Protein AF-A0A9J6BMC8-F1 (afdb_monomer_lite)

InterPro domains:
  IPR006964 NUDE domain [PF04880] (132-234)
  IPR033494 NUDE family [PTHR10921] (2-316)

Structure (mmCIF, N/CA/C/O backbone):
data_AF-A0A9J6BMC8-F1
#
_entry.id   AF-A0A9J6BMC8-F1
#
loop_
_atom_site.group_PDB
_atom_site.id
_atom_site.type_symbol
_atom_site.label_atom_id
_atom_site.label_alt_id
_atom_site.label_comp_id
_atom_site.label_asym_id
_atom_site.label_entity_id
_atom_site.label_seq_id
_atom_site.pdbx_PDB_ins_code
_atom_site.Cartn_x
_atom_site.Cartn_y
_atom_site.Cartn_z
_atom_site.occupancy
_atom_site.B_iso_or_equiv
_atom_site.auth_seq_id
_atom_site.auth_comp_id
_atom_site.auth_asym_id
_atom_site.auth_atom_id
_atom_site.pdbx_PDB_model_num
ATOM 1 N N . MET A 1 1 ? -68.973 -19.320 83.544 1.00 43.09 1 MET A N 1
ATOM 2 C CA . MET A 1 1 ? -68.703 -18.688 84.851 1.00 43.09 1 MET A CA 1
ATOM 3 C C . MET A 1 1 ? -69.162 -19.674 85.906 1.00 43.09 1 MET A C 1
ATOM 5 O O . MET A 1 1 ? -70.317 -20.075 85.852 1.00 43.09 1 MET A O 1
ATOM 9 N N . GLU A 1 2 ? -68.271 -20.143 86.774 1.00 48.59 2 GLU A N 1
ATOM 10 C CA . GLU A 1 2 ? -68.675 -20.969 87.918 1.00 48.59 2 GLU A CA 1
ATOM 11 C C . GLU A 1 2 ? -69.331 -20.076 88.973 1.00 48.59 2 GLU A C 1
ATOM 13 O O . GLU A 1 2 ? -68.804 -19.005 89.276 1.00 48.59 2 GLU A O 1
ATOM 18 N N . ASN A 1 3 ? -70.441 -20.519 89.563 1.00 57.53 3 ASN A N 1
ATOM 19 C CA . ASN A 1 3 ? -71.047 -19.825 90.697 1.00 57.53 3 ASN A CA 1
ATOM 20 C C . ASN A 1 3 ? -70.189 -20.065 91.950 1.00 57.53 3 ASN A C 1
ATOM 22 O O . ASN A 1 3 ? -70.388 -21.048 92.663 1.00 57.53 3 ASN A O 1
ATOM 26 N N . LYS A 1 4 ? -69.210 -19.185 92.196 1.00 67.38 4 LYS A N 1
ATOM 27 C CA . LYS A 1 4 ? -68.445 -19.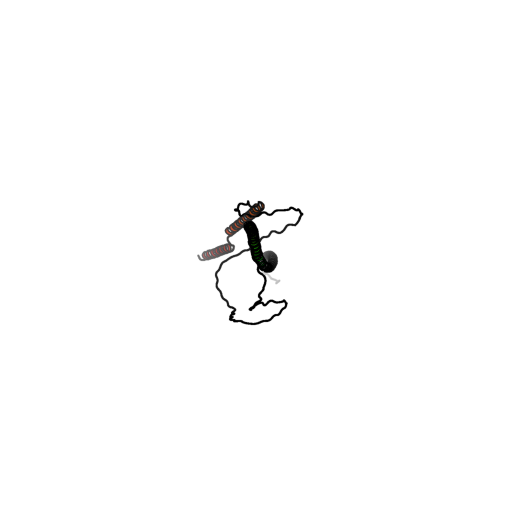156 93.452 1.00 67.38 4 LYS A CA 1
ATOM 28 C C . LYS A 1 4 ? -69.378 -18.734 94.593 1.00 67.38 4 LYS A C 1
ATOM 30 O O . LYS A 1 4 ? -70.039 -17.705 94.500 1.00 67.38 4 LYS A O 1
ATOM 35 N N . THR A 1 5 ? -69.414 -19.519 95.665 1.00 71.81 5 THR A N 1
ATOM 36 C CA . THR A 1 5 ? -70.114 -19.191 96.915 1.00 71.81 5 THR A CA 1
ATOM 37 C C . THR A 1 5 ? -69.091 -18.808 97.977 1.00 71.81 5 THR A C 1
ATOM 39 O O . THR A 1 5 ? -68.155 -19.573 98.212 1.00 71.81 5 THR A O 1
ATOM 42 N N . PHE A 1 6 ? -69.271 -17.657 98.622 1.00 79.25 6 PHE A N 1
ATOM 43 C CA . PHE A 1 6 ? -68.340 -17.114 99.616 1.00 79.25 6 PHE A CA 1
ATOM 44 C C . PHE A 1 6 ? -68.881 -17.301 101.037 1.00 79.25 6 PHE A C 1
ATOM 46 O O . PHE A 1 6 ? -70.085 -17.180 101.261 1.00 79.25 6 PHE A O 1
ATOM 53 N N . ASN A 1 7 ? -68.001 -17.568 102.004 1.00 76.00 7 ASN A N 1
ATOM 54 C CA . ASN A 1 7 ? -68.384 -17.758 103.409 1.00 76.00 7 ASN A CA 1
ATOM 55 C C . ASN A 1 7 ? -68.389 -16.438 104.201 1.00 76.00 7 ASN A C 1
ATOM 57 O O . ASN A 1 7 ? -68.865 -16.391 105.334 1.00 76.00 7 ASN A O 1
ATOM 61 N N . SER A 1 8 ? -67.856 -15.362 103.613 1.00 79.19 8 SER A N 1
ATOM 62 C CA . SER A 1 8 ? -67.875 -14.002 104.151 1.00 79.19 8 SER A CA 1
ATOM 63 C C . SER A 1 8 ? -67.806 -12.970 103.021 1.00 79.19 8 SER A C 1
ATOM 65 O O . SER A 1 8 ? -67.176 -13.205 101.991 1.00 79.19 8 SER A O 1
ATOM 67 N N . ILE A 1 9 ? -68.384 -11.790 103.249 1.00 79.75 9 ILE A N 1
ATOM 68 C CA . ILE A 1 9 ? -68.277 -10.620 102.357 1.00 79.75 9 ILE A CA 1
ATOM 69 C C . ILE A 1 9 ? -66.809 -10.185 102.182 1.00 79.75 9 ILE A C 1
ATOM 71 O O . ILE A 1 9 ? -66.418 -9.724 101.110 1.00 79.75 9 ILE A O 1
ATOM 75 N N . GLU A 1 10 ? -65.970 -10.400 103.200 1.00 82.31 10 GLU A N 1
ATOM 76 C CA . GLU A 1 10 ? -64.523 -10.157 103.139 1.00 82.31 10 GLU A CA 1
ATOM 77 C C . GLU A 1 10 ? -63.830 -11.073 102.108 1.00 82.31 10 GLU A C 1
ATOM 79 O O . GLU A 1 10 ? -62.942 -10.642 101.372 1.00 82.31 10 GLU A O 1
ATOM 84 N N . GLU A 1 11 ? -64.267 -12.336 102.029 1.00 82.62 11 GLU A N 1
ATOM 85 C CA . GLU A 1 11 ? -63.735 -13.365 101.126 1.00 82.62 11 GLU A CA 1
ATOM 86 C C . GLU A 1 11 ? -64.172 -13.103 99.675 1.00 82.62 11 GLU A C 1
ATOM 88 O O . GLU A 1 11 ? -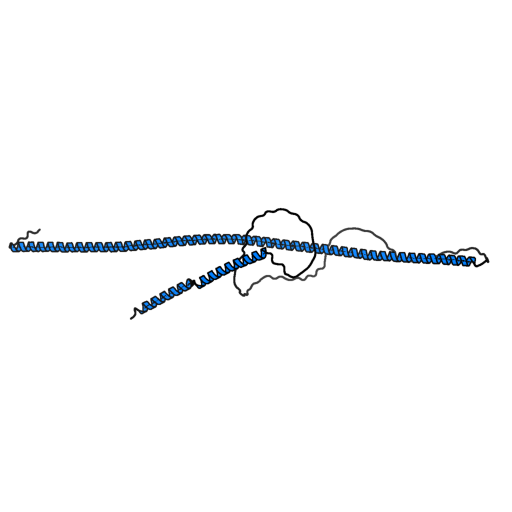63.358 -13.197 98.755 1.00 82.62 11 GLU A O 1
ATOM 93 N N . GLU A 1 12 ? -65.423 -12.672 99.479 1.00 84.19 12 GLU A N 1
ATOM 94 C CA . GLU A 1 12 ? -65.932 -12.198 98.188 1.00 84.19 12 GLU A CA 1
ATOM 95 C C . GLU A 1 12 ? -65.160 -10.967 97.687 1.00 84.19 12 GLU A C 1
ATOM 97 O O . GLU A 1 12 ? -64.670 -10.943 96.555 1.00 84.19 12 GLU A O 1
ATOM 102 N N . CYS A 1 13 ? -64.989 -9.958 98.547 1.00 85.38 13 CYS A N 1
ATOM 103 C CA . CYS A 1 13 ? -64.242 -8.742 98.228 1.00 85.38 13 CYS A CA 1
ATOM 104 C C . CYS A 1 13 ? -62.782 -9.057 97.858 1.00 85.38 13 CYS A C 1
ATOM 106 O O . CYS A 1 13 ? -62.267 -8.550 96.857 1.00 85.38 13 CYS A O 1
ATOM 108 N N . HIS A 1 14 ? -62.124 -9.941 98.616 1.00 87.38 14 HIS A N 1
ATOM 109 C CA . HIS A 1 14 ? -60.764 -10.387 98.322 1.00 87.38 14 HIS A CA 1
ATOM 110 C C . HIS A 1 14 ? -60.678 -11.145 96.987 1.00 87.38 14 HIS A C 1
ATOM 112 O O . HIS A 1 14 ? -59.785 -10.866 96.185 1.00 87.38 14 HIS A O 1
ATOM 118 N N . TYR A 1 15 ? -61.614 -12.060 96.711 1.00 88.12 15 TYR A N 1
ATOM 119 C CA . TYR A 1 15 ? -61.654 -12.815 95.456 1.00 88.12 15 TYR A CA 1
ATOM 120 C C . TYR A 1 15 ? -61.801 -11.904 94.233 1.00 88.12 15 TYR A C 1
ATOM 122 O O . TYR A 1 15 ? -60.989 -11.987 93.310 1.00 88.12 15 TYR A O 1
ATOM 130 N N . TRP A 1 16 ? -62.781 -10.994 94.230 1.00 90.94 16 TRP A N 1
ATOM 131 C CA . TRP A 1 16 ? -62.982 -10.074 93.105 1.00 90.94 16 TRP A CA 1
ATOM 132 C C . TRP A 1 16 ? -61.809 -9.104 92.928 1.00 90.94 16 TRP A C 1
ATOM 134 O O . TRP A 1 16 ? -61.448 -8.778 91.796 1.00 90.94 16 TRP A O 1
ATOM 144 N N . LYS A 1 17 ? -61.166 -8.681 94.024 1.00 92.00 17 LYS A N 1
ATOM 145 C CA . LYS A 1 17 ? -59.973 -7.824 93.989 1.00 92.00 17 LYS A CA 1
ATOM 146 C C . LYS A 1 17 ? -58.763 -8.539 93.384 1.00 92.00 17 LYS A C 1
ATOM 148 O O . LYS A 1 17 ? -58.087 -7.953 92.540 1.00 92.00 17 LYS A O 1
ATOM 153 N N . GLU A 1 18 ? -58.516 -9.795 93.753 1.00 92.38 18 GLU A N 1
ATOM 154 C CA . GLU A 1 18 ? -57.447 -10.598 93.151 1.00 92.38 18 GLU A CA 1
ATOM 155 C C . GLU A 1 18 ? -57.752 -10.978 91.699 1.00 92.38 18 GLU A C 1
ATOM 157 O O . GLU A 1 18 ? -56.865 -10.878 90.856 1.00 92.38 18 GLU A O 1
ATOM 162 N N . LEU A 1 19 ? -59.001 -11.303 91.355 1.00 92.56 19 LEU A N 1
ATOM 163 C CA . LEU A 1 19 ? -59.395 -11.564 89.967 1.00 92.56 19 LEU A CA 1
ATOM 164 C C . LEU A 1 19 ? -59.216 -10.317 89.081 1.00 92.56 19 LEU A C 1
ATOM 166 O O . LEU A 1 19 ? -58.668 -10.405 87.984 1.00 92.56 19 LEU A O 1
ATOM 170 N N . ALA A 1 20 ? -59.591 -9.134 89.578 1.00 94.12 20 ALA A N 1
ATOM 171 C CA . ALA A 1 20 ? -59.327 -7.868 88.896 1.00 94.12 20 ALA A CA 1
ATOM 172 C C . ALA A 1 20 ? -57.820 -7.563 88.786 1.00 94.12 20 ALA A C 1
ATOM 174 O O . ALA A 1 20 ? -57.382 -6.984 87.790 1.00 94.12 20 ALA A O 1
ATOM 175 N N . ARG A 1 21 ? -57.008 -7.964 89.777 1.00 95.06 21 ARG A N 1
ATOM 176 C CA . ARG A 1 21 ? -55.541 -7.850 89.726 1.00 95.06 21 ARG A CA 1
ATOM 177 C C . ARG A 1 21 ? -54.935 -8.793 88.682 1.00 95.06 21 ARG A C 1
ATOM 179 O O . ARG A 1 21 ? -54.031 -8.367 87.967 1.00 95.06 21 ARG A O 1
ATOM 186 N N . LEU A 1 22 ? -55.446 -10.020 88.562 1.00 96.12 22 LEU A N 1
ATOM 187 C CA . LEU A 1 22 ? -55.034 -10.995 87.548 1.00 96.12 22 LEU A CA 1
ATOM 188 C C . LEU A 1 22 ? -55.368 -10.506 86.137 1.00 96.12 22 LEU A C 1
ATOM 190 O O . LEU A 1 22 ? -54.444 -10.341 85.350 1.00 96.12 22 LEU A O 1
ATOM 194 N N . PHE A 1 23 ? -56.619 -10.131 85.847 1.00 95.56 23 PHE A N 1
ATOM 195 C CA . PHE A 1 23 ? -56.975 -9.587 84.527 1.00 95.56 23 PHE A CA 1
ATOM 196 C C . PHE A 1 23 ? -56.213 -8.299 84.182 1.00 95.56 23 PHE A C 1
ATOM 198 O O . PHE A 1 23 ? -55.891 -8.058 83.020 1.00 95.56 23 PHE A O 1
ATOM 205 N N . ARG A 1 24 ? -55.885 -7.460 85.177 1.00 96.12 24 ARG A N 1
ATOM 206 C CA . ARG A 1 24 ? -55.023 -6.288 84.961 1.00 96.12 24 ARG A CA 1
ATOM 207 C C . ARG A 1 24 ? -53.600 -6.694 84.579 1.00 96.12 24 ARG A C 1
ATOM 209 O O . ARG A 1 24 ? -53.019 -6.037 83.721 1.00 96.12 24 ARG A O 1
ATOM 216 N N . LYS A 1 25 ? -53.051 -7.730 85.223 1.00 96.69 25 LYS A N 1
ATOM 217 C CA . LYS A 1 25 ? -51.728 -8.279 84.909 1.00 96.69 25 LYS A CA 1
ATOM 218 C C . LYS A 1 25 ? -51.727 -8.895 83.511 1.00 96.69 25 LYS A C 1
ATOM 220 O O . LYS A 1 25 ? -50.940 -8.453 82.693 1.00 96.69 25 LYS A O 1
ATOM 225 N N . GLU A 1 26 ? -52.653 -9.806 83.213 1.00 96.88 26 GLU A N 1
ATOM 226 C CA . GLU A 1 26 ? -52.786 -10.443 81.893 1.00 96.88 26 GLU A CA 1
ATOM 227 C C . GLU A 1 26 ? -52.950 -9.409 80.775 1.00 96.88 26 GLU A C 1
ATOM 229 O O . GLU A 1 26 ? -52.242 -9.475 79.779 1.00 96.88 26 GLU A O 1
ATOM 234 N N . LYS A 1 27 ? -53.797 -8.384 80.961 1.00 96.50 27 LYS A N 1
ATOM 235 C CA . LYS A 1 27 ? -53.904 -7.276 79.999 1.00 96.50 27 LYS A CA 1
ATOM 236 C C . LYS A 1 27 ? -52.554 -6.589 79.759 1.00 96.50 27 LYS A C 1
ATOM 238 O O . LYS A 1 27 ? -52.262 -6.224 78.626 1.00 96.50 27 LYS A O 1
ATOM 243 N N . LEU A 1 28 ? -51.790 -6.332 80.819 1.00 97.12 28 LEU A N 1
ATOM 244 C CA . LEU A 1 28 ? -50.537 -5.580 80.747 1.00 97.12 28 LEU A CA 1
ATOM 245 C C . LEU A 1 28 ? -49.401 -6.428 80.155 1.00 97.12 28 LEU A C 1
ATOM 247 O O . LEU A 1 28 ? -48.622 -5.911 79.361 1.00 97.12 28 LEU A O 1
ATOM 251 N N . ASP A 1 29 ? -49.371 -7.724 80.469 1.00 96.81 29 ASP A N 1
ATOM 252 C CA . ASP A 1 29 ? -48.473 -8.705 79.860 1.00 96.81 29 ASP A CA 1
ATOM 253 C C . ASP A 1 29 ? -48.781 -8.841 78.352 1.00 96.81 29 ASP A C 1
ATOM 255 O O . ASP A 1 29 ? -47.894 -8.614 77.534 1.00 96.81 29 ASP A O 1
ATOM 259 N N . CYS A 1 30 ? -50.047 -9.059 77.959 1.00 97.12 30 CYS A N 1
ATOM 260 C CA . CYS A 1 30 ? -50.456 -9.108 76.546 1.00 97.12 30 CYS A CA 1
ATOM 261 C C . CYS A 1 30 ? -50.211 -7.788 75.796 1.00 97.12 30 CYS A C 1
ATOM 263 O O . CYS A 1 30 ? -49.888 -7.801 74.610 1.00 97.12 30 CYS A O 1
ATOM 265 N N . GLN A 1 31 ? -50.377 -6.636 76.459 1.00 97.56 31 GLN A N 1
ATOM 266 C CA . GLN A 1 31 ? -50.048 -5.341 75.861 1.00 97.56 31 GLN A CA 1
ATOM 267 C C . GLN A 1 31 ? -48.543 -5.243 75.583 1.00 97.56 31 GLN A C 1
ATOM 269 O O . GLN A 1 31 ? -48.164 -4.817 74.495 1.00 97.56 31 GLN A O 1
ATOM 274 N N . LYS A 1 32 ? -47.696 -5.676 76.526 1.00 97.75 32 LYS A N 1
ATOM 275 C CA . LYS A 1 32 ? -46.243 -5.691 76.338 1.00 97.75 32 LYS A CA 1
ATOM 276 C C . LYS A 1 32 ? -45.830 -6.636 75.205 1.00 97.75 32 LYS A C 1
ATOM 278 O O . LYS A 1 32 ? -45.043 -6.240 74.360 1.00 97.75 32 LYS A O 1
ATOM 283 N N . GLU A 1 33 ? -46.392 -7.844 75.152 1.00 97.62 33 GLU A N 1
ATOM 284 C CA . GLU A 1 33 ? -46.135 -8.808 74.068 1.00 97.62 33 GLU A CA 1
ATOM 285 C C . GLU A 1 33 ? -46.516 -8.240 72.689 1.00 97.62 33 GLU A C 1
ATOM 287 O O . GLU A 1 33 ? -45.794 -8.437 71.715 1.00 97.62 33 GLU A O 1
ATOM 292 N N . PHE A 1 34 ? -47.618 -7.486 72.602 1.00 97.94 34 PHE A N 1
ATOM 293 C CA . PHE A 1 34 ? -48.017 -6.804 71.370 1.00 97.94 34 PHE A CA 1
ATOM 294 C C . PHE A 1 34 ? -47.083 -5.639 70.998 1.00 97.94 34 PHE A C 1
ATOM 296 O O . PHE A 1 34 ? -46.776 -5.455 69.818 1.00 97.94 34 PHE A O 1
ATOM 303 N N . GLU A 1 35 ? -46.624 -4.855 71.977 1.00 97.88 35 GLU A N 1
ATOM 304 C CA . GLU A 1 35 ? -45.637 -3.786 71.771 1.00 97.88 35 GLU A CA 1
ATOM 305 C C . GLU A 1 35 ? -44.294 -4.363 71.285 1.00 97.88 35 GLU A C 1
ATOM 307 O O . GLU A 1 35 ? -43.768 -3.892 70.276 1.00 97.88 35 GLU A O 1
ATOM 312 N N . ASP A 1 36 ? -43.807 -5.438 71.918 1.00 97.94 36 ASP A N 1
ATOM 313 C CA . ASP A 1 36 ? -42.592 -6.169 71.531 1.00 97.94 36 ASP A CA 1
ATOM 314 C C . ASP A 1 36 ? -42.712 -6.734 70.094 1.00 97.94 36 ASP A C 1
ATOM 316 O O . ASP A 1 36 ? -41.826 -6.511 69.270 1.00 97.94 36 ASP A O 1
ATOM 320 N N . PHE A 1 37 ? -43.831 -7.386 69.746 1.00 98.19 37 PHE A N 1
ATOM 321 C CA . PHE A 1 37 ? -44.078 -7.916 68.392 1.00 98.19 37 PHE A CA 1
ATOM 322 C C . PHE A 1 37 ? -44.173 -6.814 67.322 1.00 98.19 37 PHE A C 1
ATOM 324 O O . PHE A 1 37 ? -43.717 -6.988 66.188 1.00 98.19 37 PHE A O 1
ATOM 331 N N . THR A 1 38 ? -44.769 -5.669 67.666 1.00 98.38 38 THR A N 1
ATOM 332 C CA . THR A 1 38 ? -44.869 -4.515 66.756 1.00 98.38 38 THR A CA 1
ATOM 333 C C . THR A 1 38 ? -43.489 -3.911 66.489 1.00 98.38 38 THR A C 1
ATOM 335 O O . THR A 1 38 ? -43.181 -3.535 65.358 1.00 98.38 38 THR A O 1
ATOM 338 N N . GLU A 1 39 ? -42.643 -3.843 67.518 1.00 98.06 39 GLU A N 1
ATOM 339 C CA . GLU A 1 39 ? -41.261 -3.380 67.412 1.00 98.06 39 GLU A CA 1
ATOM 340 C C . GLU A 1 39 ? -40.393 -4.356 66.594 1.00 98.06 39 GLU A C 1
ATOM 342 O O . GLU A 1 39 ? -39.703 -3.914 65.678 1.00 98.06 39 GLU A O 1
ATOM 347 N N . GLU A 1 40 ? -40.489 -5.668 66.841 1.00 98.19 40 GLU A N 1
ATOM 348 C CA . GLU A 1 40 ? -39.800 -6.711 66.059 1.00 98.19 40 GLU A CA 1
ATOM 349 C C . GLU A 1 40 ? -40.207 -6.671 64.576 1.00 98.19 40 GLU A C 1
ATOM 351 O O . GLU A 1 40 ? -39.349 -6.666 63.691 1.00 98.19 40 GLU A O 1
ATOM 356 N N . SER A 1 41 ? -41.509 -6.541 64.292 1.00 98.25 41 SER A N 1
ATOM 357 C CA . SER A 1 41 ? -42.024 -6.405 62.922 1.00 98.25 41 SER A CA 1
ATOM 358 C C . SER A 1 41 ? -41.437 -5.179 62.213 1.00 98.25 41 SER A C 1
ATOM 360 O O . SER A 1 41 ? -41.003 -5.275 61.066 1.00 98.25 41 SER A O 1
ATOM 362 N N . ARG A 1 42 ? -41.351 -4.035 62.909 1.00 98.25 42 ARG A N 1
ATOM 363 C CA . ARG A 1 42 ? -40.755 -2.804 62.368 1.00 98.25 42 ARG A CA 1
ATOM 364 C C . ARG A 1 42 ? -39.251 -2.946 62.118 1.00 98.25 42 ARG A C 1
ATOM 366 O O . ARG A 1 42 ? -38.747 -2.398 61.141 1.00 98.25 42 ARG A O 1
ATOM 373 N N . GLN A 1 43 ? -38.526 -3.641 62.993 1.00 98.19 43 GLN A N 1
ATOM 374 C CA . GLN A 1 43 ? -37.094 -3.902 62.807 1.00 98.19 43 GLN A CA 1
ATOM 375 C C . GLN A 1 43 ? -36.859 -4.793 61.582 1.00 98.19 43 GLN A C 1
ATOM 377 O O . GLN A 1 43 ? -36.033 -4.454 60.737 1.00 98.19 43 GLN A O 1
ATOM 382 N N . LEU A 1 44 ? -37.661 -5.848 61.412 1.00 97.94 44 LEU A N 1
ATOM 383 C CA . LEU A 1 44 ? -37.613 -6.711 60.231 1.00 97.94 44 LEU A CA 1
ATOM 384 C C . LEU A 1 44 ? -37.933 -5.945 58.933 1.00 97.94 44 LEU A C 1
ATOM 386 O O . LEU A 1 44 ? -37.249 -6.128 57.928 1.00 97.94 44 LEU A O 1
ATOM 390 N N . GLU A 1 45 ? -38.931 -5.054 58.944 1.00 98.00 45 GLU A N 1
ATOM 391 C CA . GLU A 1 45 ? -39.227 -4.171 57.805 1.00 98.00 45 GLU A CA 1
ATOM 392 C C . GLU A 1 45 ? -38.036 -3.264 57.449 1.00 98.00 45 GLU A C 1
ATOM 394 O O . GLU A 1 45 ? -37.699 -3.140 56.272 1.00 98.00 45 GLU A O 1
ATOM 399 N N . GLN A 1 46 ? -37.349 -2.690 58.445 1.00 98.50 46 GLN A N 1
ATOM 400 C CA . GLN A 1 46 ? -36.154 -1.861 58.229 1.00 98.50 46 GLN A CA 1
ATOM 401 C C . GLN A 1 46 ? -34.970 -2.662 57.669 1.00 98.50 46 GLN A C 1
ATOM 403 O O . GLN A 1 46 ? -34.258 -2.167 56.794 1.00 98.50 46 GLN A O 1
ATOM 408 N N . GLU A 1 47 ? -34.758 -3.900 58.124 1.00 98.06 47 GLU A N 1
ATOM 409 C CA . GLU A 1 47 ? -33.734 -4.792 57.565 1.00 98.06 47 GLU A CA 1
ATOM 410 C C . GLU A 1 47 ? -34.043 -5.159 56.105 1.00 98.06 47 GLU A C 1
ATOM 412 O O . GLU A 1 47 ? -33.167 -5.087 55.235 1.00 98.06 47 GLU A O 1
ATOM 417 N N . LEU A 1 48 ? -35.303 -5.485 55.801 1.00 98.31 48 LEU A N 1
ATOM 418 C CA . LEU A 1 48 ? -35.752 -5.763 54.436 1.00 98.31 48 LEU A CA 1
ATOM 419 C C . LEU A 1 48 ? -35.593 -4.535 53.528 1.00 98.31 48 LEU A C 1
ATOM 421 O O . LEU A 1 48 ? -35.039 -4.663 52.436 1.00 98.31 48 LEU A O 1
ATOM 425 N N . GLU A 1 49 ? -35.991 -3.343 53.978 1.00 98.25 49 GLU A N 1
ATOM 426 C CA . GLU A 1 49 ? -35.814 -2.098 53.223 1.00 98.25 49 GLU A CA 1
ATOM 427 C C . GLU A 1 49 ? -34.325 -1.777 52.997 1.00 98.25 49 GLU A C 1
ATOM 429 O O . GLU A 1 49 ? -33.928 -1.444 51.878 1.00 98.25 49 GLU A O 1
ATOM 434 N N . ALA A 1 50 ? -33.463 -1.977 54.000 1.00 98.25 50 ALA A N 1
ATOM 435 C CA . ALA A 1 50 ? -32.018 -1.797 53.858 1.00 98.25 50 ALA A CA 1
ATOM 436 C C . ALA A 1 50 ? -31.405 -2.748 52.812 1.00 98.25 50 ALA A C 1
ATOM 438 O O . ALA A 1 50 ? -30.618 -2.308 51.964 1.00 98.25 50 ALA A O 1
ATOM 439 N N . THR A 1 51 ? -31.784 -4.033 52.815 1.00 98.31 51 THR A N 1
ATOM 440 C CA . THR A 1 51 ? -31.312 -4.989 51.792 1.00 98.31 51 THR A CA 1
ATOM 441 C C . THR A 1 51 ? -31.856 -4.666 50.399 1.00 98.31 51 THR A C 1
ATOM 443 O O . THR A 1 51 ? -31.120 -4.779 49.416 1.00 98.31 51 THR A O 1
ATOM 446 N N . LEU A 1 52 ? -33.103 -4.197 50.292 1.00 98.50 52 LEU A N 1
ATOM 447 C CA . LEU A 1 52 ? -33.703 -3.758 49.033 1.00 98.50 52 LEU A CA 1
ATOM 448 C C . LEU A 1 52 ? -32.955 -2.547 48.460 1.00 98.50 52 LEU A C 1
ATOM 450 O O . LEU A 1 52 ? -32.506 -2.605 47.316 1.00 98.50 52 LEU A O 1
ATOM 454 N N . ILE A 1 53 ? -32.705 -1.510 49.266 1.00 98.56 53 ILE A N 1
ATOM 455 C CA . ILE A 1 53 ? -31.927 -0.322 48.871 1.00 98.56 53 ILE A CA 1
ATOM 456 C C . ILE A 1 53 ? -30.500 -0.707 48.446 1.00 98.56 53 ILE A C 1
ATOM 458 O O . ILE A 1 53 ? -29.975 -0.170 47.462 1.00 98.56 53 ILE A O 1
ATOM 462 N N . GLN A 1 54 ? -29.861 -1.648 49.150 1.00 98.44 54 GLN A N 1
ATOM 463 C CA . GLN A 1 54 ? -28.542 -2.161 48.774 1.00 98.44 54 GLN A CA 1
ATOM 464 C C . GLN A 1 54 ? -28.575 -2.859 47.405 1.00 98.44 54 GLN A C 1
ATOM 466 O O . GLN A 1 54 ? -27.719 -2.579 46.562 1.00 98.44 54 GLN A O 1
ATOM 471 N N . ASN A 1 55 ? -29.564 -3.719 47.158 1.00 98.00 55 ASN A N 1
ATOM 472 C CA . ASN A 1 55 ? -29.730 -4.414 45.881 1.00 98.00 55 ASN A CA 1
ATOM 473 C C . ASN A 1 55 ? -30.045 -3.432 44.738 1.00 98.00 55 ASN A C 1
ATOM 475 O O . ASN A 1 55 ? -29.424 -3.498 43.679 1.00 98.00 55 ASN A O 1
ATOM 479 N N . GLU A 1 56 ? -30.926 -2.452 44.952 1.00 98.44 56 GLU A N 1
ATOM 480 C CA . GLU A 1 56 ? -31.211 -1.385 43.982 1.00 98.44 56 GLU A CA 1
ATOM 481 C C . GLU A 1 56 ? -29.987 -0.513 43.677 1.00 98.44 56 GLU A C 1
ATOM 483 O O . GLU A 1 56 ? -29.811 -0.038 42.551 1.00 98.44 56 GLU A O 1
ATOM 488 N N . LYS A 1 57 ? -29.120 -0.276 44.668 1.00 98.44 57 LYS A N 1
ATOM 489 C CA . LYS A 1 57 ? -27.833 0.385 44.444 1.00 98.44 57 LYS A CA 1
ATOM 490 C C . LYS A 1 57 ? -26.919 -0.486 43.578 1.00 98.44 57 LYS A C 1
ATOM 492 O O . LYS A 1 57 ? -26.427 0.006 42.569 1.00 98.44 57 LYS A O 1
ATOM 497 N N . GLN A 1 58 ? -26.751 -1.768 43.907 1.00 98.50 58 GLN A N 1
ATOM 498 C CA . GLN A 1 58 ? -25.937 -2.693 43.109 1.00 98.50 58 GLN A CA 1
ATOM 499 C C . GLN A 1 58 ? -26.433 -2.796 41.658 1.00 98.50 58 GLN A C 1
ATOM 501 O O . GLN A 1 58 ? -25.625 -2.747 40.733 1.00 98.50 58 GLN A O 1
ATOM 506 N N . ILE A 1 59 ? -27.751 -2.855 41.438 1.00 98.31 59 ILE A N 1
ATOM 507 C CA . ILE A 1 59 ? -28.357 -2.851 40.097 1.00 98.31 59 ILE A CA 1
ATOM 508 C C . ILE A 1 59 ? -28.016 -1.558 39.340 1.00 98.31 59 ILE A C 1
ATOM 510 O O . ILE A 1 59 ? -27.642 -1.618 38.169 1.00 98.31 59 ILE A O 1
ATOM 514 N N . ARG A 1 60 ? -28.104 -0.387 39.987 1.00 98.50 60 ARG A N 1
ATOM 515 C CA . ARG A 1 60 ? -27.719 0.899 39.373 1.00 98.50 60 ARG A CA 1
ATOM 516 C C . ARG A 1 60 ? -26.230 0.960 39.033 1.00 98.50 60 ARG A C 1
ATOM 518 O O . ARG A 1 60 ? -25.892 1.356 37.919 1.00 98.50 60 ARG A O 1
ATOM 525 N N . ASP A 1 61 ? -25.366 0.535 39.950 1.00 98.44 61 ASP A N 1
ATOM 526 C CA . ASP A 1 61 ? -23.912 0.546 39.769 1.00 98.44 61 ASP A CA 1
ATOM 527 C C . ASP A 1 61 ? -23.493 -0.400 38.620 1.00 98.44 61 ASP A C 1
ATOM 529 O O . ASP A 1 61 ? -22.722 -0.010 37.740 1.00 98.44 61 ASP A O 1
ATOM 533 N N . VAL A 1 62 ? -24.075 -1.606 38.549 1.00 98.31 62 VAL A N 1
ATOM 534 C CA . VAL A 1 62 ? -23.855 -2.562 37.446 1.00 98.31 62 VAL A CA 1
ATOM 535 C C . VAL A 1 62 ? -24.389 -2.024 36.117 1.00 98.31 62 VAL A C 1
ATOM 537 O O . VAL A 1 62 ? -23.685 -2.106 35.113 1.00 98.31 62 VAL A O 1
ATOM 540 N N . ASN A 1 63 ? -25.589 -1.436 36.084 1.00 98.50 63 ASN A N 1
ATOM 541 C CA . ASN A 1 63 ? -26.144 -0.853 34.857 1.00 98.50 63 ASN A CA 1
ATOM 542 C C . ASN A 1 63 ? -25.287 0.311 34.330 1.00 98.50 63 ASN A C 1
ATOM 544 O O . ASN A 1 63 ? -25.058 0.399 33.126 1.00 98.50 63 ASN A O 1
ATOM 548 N N . SER A 1 64 ? -24.762 1.156 35.223 1.00 98.44 64 SER A N 1
ATOM 549 C CA . SER A 1 64 ? -23.819 2.230 34.879 1.00 98.44 64 SER A CA 1
ATOM 550 C C . SER A 1 64 ? -22.527 1.676 34.258 1.00 98.44 64 SER A C 1
ATOM 552 O O . SER A 1 64 ? -22.091 2.130 33.199 1.00 98.44 64 SER A O 1
ATOM 554 N N . MET A 1 65 ? -21.955 0.625 34.859 1.00 98.44 65 MET A N 1
ATOM 555 C CA . MET A 1 65 ? -20.768 -0.048 34.320 1.00 98.44 65 MET A CA 1
ATOM 556 C C . MET A 1 65 ? -21.036 -0.700 32.955 1.00 98.44 65 MET A C 1
ATOM 558 O O . MET A 1 65 ? -20.207 -0.606 32.051 1.00 98.44 65 MET A O 1
ATOM 562 N N . VAL A 1 66 ? -22.198 -1.339 32.782 1.00 98.44 66 VAL A N 1
ATOM 563 C CA . VAL A 1 66 ? -22.613 -1.946 31.509 1.00 98.44 66 VAL A CA 1
ATOM 564 C C . VAL A 1 66 ? -22.741 -0.895 30.406 1.00 98.44 66 VAL A C 1
ATOM 566 O O . VAL A 1 66 ? -22.308 -1.159 29.286 1.00 98.44 66 VAL A O 1
ATOM 569 N N . GLU A 1 67 ? -23.288 0.287 30.698 1.00 98.50 67 GLU A N 1
ATOM 570 C CA . GLU A 1 67 ? -23.416 1.347 29.694 1.00 98.50 67 GLU A CA 1
ATOM 571 C C . GLU A 1 67 ? -22.054 1.940 29.310 1.00 98.50 67 GLU A C 1
ATOM 573 O O . GLU A 1 67 ? -21.740 2.022 28.125 1.00 98.50 67 GLU A O 1
ATOM 578 N N . SER A 1 68 ? -21.179 2.200 30.286 1.00 98.56 68 SER A N 1
ATOM 579 C CA . SER A 1 68 ? -19.792 2.628 30.032 1.00 98.56 68 SER A CA 1
ATOM 580 C C . SER A 1 68 ? -19.020 1.629 29.148 1.00 98.56 68 SER A C 1
ATOM 582 O O . SER A 1 68 ? -18.383 2.007 28.163 1.00 98.56 68 SER A O 1
ATOM 584 N N . LEU A 1 69 ? -19.150 0.322 29.417 1.00 98.25 69 LEU A N 1
ATOM 585 C CA . LEU A 1 69 ? -18.537 -0.730 28.595 1.00 98.25 69 LEU A CA 1
ATOM 586 C C . LEU A 1 69 ? -19.149 -0.831 27.185 1.00 98.25 69 LEU A C 1
ATOM 588 O O . LEU A 1 69 ? -18.450 -1.206 26.238 1.00 98.25 69 LEU A O 1
ATOM 592 N N . ARG A 1 70 ? -20.438 -0.504 27.012 1.00 98.50 70 ARG A N 1
ATOM 593 C CA . ARG A 1 70 ? -21.082 -0.417 25.687 1.00 98.50 70 ARG A CA 1
ATOM 594 C C . ARG A 1 70 ? -20.542 0.763 24.888 1.00 98.50 70 ARG A C 1
ATOM 596 O O . ARG A 1 70 ? -20.223 0.574 23.713 1.00 98.50 70 ARG A O 1
ATOM 603 N N . GLU A 1 71 ? -20.396 1.932 25.510 1.00 98.44 71 GLU A N 1
ATOM 604 C CA . GLU A 1 71 ? -19.789 3.114 24.890 1.00 98.44 71 GLU A CA 1
ATOM 605 C C . GLU A 1 71 ? -18.341 2.834 24.460 1.00 98.44 71 GLU A C 1
ATOM 607 O O . GLU A 1 71 ? -17.998 3.038 23.293 1.00 98.44 71 GLU A O 1
ATOM 612 N N . GLU A 1 72 ? -17.510 2.270 25.345 1.00 98.44 72 GLU A N 1
ATOM 613 C CA . GLU A 1 72 ? -16.136 1.870 25.008 1.00 98.44 72 GLU A CA 1
ATOM 614 C C . GLU A 1 72 ? -16.114 0.865 23.845 1.00 98.44 72 GLU A C 1
ATOM 616 O O . GLU A 1 72 ? -15.374 1.040 22.873 1.00 98.44 72 GLU A O 1
ATOM 621 N N . THR A 1 73 ? -16.982 -0.150 23.880 1.00 98.25 73 THR A N 1
ATOM 622 C CA . THR A 1 73 ? -17.108 -1.138 22.798 1.00 98.25 73 THR A CA 1
ATOM 623 C C . THR A 1 73 ? -17.504 -0.488 21.468 1.00 98.25 73 THR A C 1
ATOM 625 O O . THR A 1 73 ? -16.976 -0.867 20.418 1.00 98.25 73 THR A O 1
ATOM 628 N N . ALA A 1 74 ? -18.413 0.491 21.478 1.00 98.44 74 ALA A N 1
ATOM 629 C CA . ALA A 1 74 ? -18.825 1.221 20.281 1.00 98.44 74 ALA A CA 1
ATOM 630 C C . ALA A 1 74 ? -17.674 2.068 19.709 1.00 98.44 74 ALA A C 1
ATOM 632 O O . ALA A 1 74 ? -17.404 2.003 18.506 1.00 98.44 74 ALA A O 1
ATOM 633 N N . LEU A 1 75 ? -16.939 2.783 20.568 1.00 98.44 75 LEU A N 1
ATOM 634 C CA . LEU A 1 75 ? -15.770 3.583 20.189 1.00 98.44 75 LEU A CA 1
ATOM 635 C C . LEU A 1 75 ? -14.639 2.716 19.613 1.00 98.44 75 LEU A C 1
ATOM 637 O O . LEU A 1 75 ? -14.061 3.057 18.578 1.00 98.44 75 LEU A O 1
ATOM 641 N N . LEU A 1 76 ? -14.348 1.567 20.231 1.00 98.25 76 LEU A N 1
ATOM 642 C CA . LEU A 1 76 ? -13.350 0.618 19.731 1.00 98.25 76 LEU A CA 1
ATOM 643 C C . LEU A 1 76 ? -13.747 0.048 18.361 1.00 98.25 76 LEU A C 1
ATOM 645 O O . LEU A 1 76 ? -12.913 0.005 17.457 1.00 98.25 76 LEU A O 1
ATOM 649 N N . ARG A 1 77 ? -15.021 -0.316 18.162 1.00 98.44 77 ARG A N 1
ATOM 650 C CA . ARG A 1 77 ? -15.538 -0.774 16.857 1.00 98.44 77 ARG A CA 1
ATOM 651 C C . ARG A 1 77 ? -15.444 0.307 15.783 1.00 98.44 77 ARG A C 1
ATOM 653 O O . ARG A 1 77 ? -15.008 0.015 14.671 1.00 98.44 77 ARG A O 1
ATOM 660 N N . GLN A 1 78 ? -15.794 1.552 16.109 1.00 98.56 78 GLN A N 1
ATOM 661 C CA . GLN A 1 78 ? -15.649 2.682 15.190 1.00 98.56 78 GLN A CA 1
ATOM 662 C C . GLN A 1 78 ? -14.182 2.883 14.787 1.00 98.56 78 GLN A C 1
ATOM 664 O O . GLN A 1 78 ? -13.890 3.053 13.603 1.00 98.56 78 GLN A O 1
ATOM 669 N N . ARG A 1 79 ? -13.257 2.812 15.754 1.00 98.56 79 ARG A N 1
ATOM 670 C CA . ARG A 1 79 ? -11.817 2.971 15.517 1.00 98.56 79 ARG A CA 1
ATOM 671 C C . ARG A 1 79 ? -11.219 1.844 14.670 1.00 98.56 79 ARG A C 1
ATOM 673 O O . ARG A 1 79 ? -10.387 2.113 13.803 1.00 98.56 79 ARG A O 1
ATOM 680 N N . ILE A 1 80 ? -11.649 0.602 14.890 1.00 98.38 80 ILE A N 1
ATOM 681 C CA . ILE A 1 80 ? -11.281 -0.534 14.034 1.00 98.38 80 ILE A CA 1
ATOM 682 C C . ILE A 1 80 ? -11.766 -0.269 12.603 1.00 98.38 80 ILE A C 1
ATOM 684 O O . ILE A 1 80 ? -10.949 -0.269 11.690 1.00 98.38 80 ILE A O 1
ATOM 688 N N . SER A 1 81 ? -13.036 0.109 12.418 1.00 98.44 81 SER A N 1
ATOM 689 C CA . SER A 1 81 ? -13.594 0.408 11.090 1.00 98.44 81 SER A CA 1
ATOM 690 C C . SER A 1 81 ? -12.881 1.559 10.359 1.00 98.44 81 SER A C 1
ATOM 692 O O . SER A 1 81 ? -12.744 1.525 9.133 1.00 98.44 81 SER A O 1
ATOM 694 N N . THR A 1 82 ? -12.388 2.581 11.074 1.00 98.31 82 THR A N 1
ATOM 695 C CA . THR A 1 82 ? -11.551 3.622 10.453 1.00 98.31 82 THR A CA 1
ATOM 696 C C . THR A 1 82 ? -10.196 3.082 10.005 1.00 98.31 82 THR A C 1
ATOM 698 O O . THR A 1 82 ? -9.805 3.345 8.871 1.00 98.31 82 THR A O 1
ATOM 701 N N . HIS A 1 83 ? -9.520 2.278 10.831 1.00 98.12 83 HIS A N 1
ATOM 702 C CA . HIS A 1 83 ? -8.220 1.702 10.477 1.00 98.12 83 HIS A CA 1
ATOM 703 C C . HIS A 1 83 ? -8.323 0.635 9.372 1.00 98.12 83 HIS A C 1
ATOM 705 O O . HIS A 1 83 ? -7.444 0.564 8.520 1.00 98.12 83 HIS A O 1
ATOM 711 N N . GLU A 1 84 ? -9.411 -0.137 9.310 1.00 98.56 84 GLU A N 1
ATOM 712 C CA . GLU A 1 84 ? -9.708 -1.053 8.196 1.00 98.56 84 GLU A CA 1
ATOM 713 C C . GLU A 1 84 ? -9.870 -0.295 6.869 1.00 98.56 84 GLU A C 1
ATOM 715 O O . GLU A 1 84 ? -9.328 -0.706 5.842 1.00 98.56 84 GLU A O 1
ATOM 720 N N . ARG A 1 85 ? -10.559 0.856 6.884 1.00 98.38 85 ARG A N 1
ATOM 721 C CA . ARG A 1 85 ? -10.709 1.718 5.699 1.00 98.38 85 ARG A CA 1
ATOM 722 C C . ARG A 1 85 ? -9.382 2.340 5.262 1.00 98.38 85 ARG A C 1
ATOM 724 O O . ARG A 1 85 ? -9.114 2.413 4.065 1.00 98.38 85 ARG A O 1
ATOM 731 N N . GLU A 1 86 ? -8.563 2.783 6.214 1.00 98.25 86 GLU A N 1
ATOM 732 C CA . GLU A 1 86 ? -7.209 3.288 5.953 1.00 98.25 86 GLU A CA 1
ATOM 733 C C . GLU A 1 86 ? -6.325 2.190 5.342 1.00 98.25 86 GLU A C 1
ATOM 735 O O . GLU A 1 86 ? -5.709 2.414 4.301 1.00 98.25 86 GLU A O 1
ATOM 740 N N . ALA A 1 87 ? -6.328 0.985 5.923 1.00 98.12 87 ALA A N 1
ATOM 741 C CA . ALA A 1 87 ? -5.582 -0.172 5.429 1.00 98.12 87 ALA A CA 1
ATOM 742 C C . ALA A 1 87 ? -5.978 -0.553 3.993 1.00 98.12 87 ALA A C 1
ATOM 744 O O . ALA A 1 87 ? -5.101 -0.671 3.137 1.00 98.12 87 ALA A O 1
ATOM 745 N N . ALA A 1 88 ? -7.279 -0.645 3.697 1.00 98.31 88 ALA A N 1
ATOM 746 C CA . ALA A 1 88 ? -7.773 -0.893 2.341 1.00 98.31 88 ALA A CA 1
ATOM 747 C C . ALA A 1 88 ? -7.350 0.215 1.352 1.00 98.31 88 ALA A C 1
ATOM 749 O O . ALA A 1 88 ? -6.995 -0.064 0.206 1.00 98.31 88 ALA A O 1
ATOM 750 N N . GLY A 1 89 ? -7.324 1.479 1.792 1.00 98.44 89 GLY A N 1
ATOM 751 C CA . GLY A 1 89 ? -6.809 2.596 0.996 1.00 98.44 89 GLY A CA 1
ATOM 752 C C . GLY A 1 89 ? -5.314 2.469 0.673 1.00 98.44 89 GLY A C 1
ATOM 753 O O . GLY A 1 89 ? -4.905 2.702 -0.469 1.00 98.44 89 GLY A O 1
ATOM 754 N N . TYR A 1 90 ? -4.498 2.055 1.647 1.00 98.25 90 TYR A N 1
ATOM 755 C CA . TYR A 1 90 ? -3.072 1.792 1.433 1.00 98.25 90 TYR A CA 1
ATOM 756 C C . TYR A 1 90 ? -2.828 0.582 0.523 1.00 98.25 90 TYR A C 1
ATOM 758 O O . TYR A 1 90 ? -1.943 0.645 -0.330 1.00 98.25 90 TYR A O 1
ATOM 766 N N . GLU A 1 91 ? -3.626 -0.482 0.641 1.00 98.31 91 GLU A N 1
ATOM 767 C CA . GLU A 1 91 ? -3.548 -1.666 -0.224 1.00 98.31 91 GLU A CA 1
ATOM 768 C C . GLU A 1 91 ? -3.849 -1.323 -1.693 1.00 98.31 91 GLU A C 1
ATOM 770 O O . GLU A 1 91 ? -3.092 -1.698 -2.591 1.00 98.31 91 GLU A O 1
ATOM 775 N N . ILE A 1 92 ? -4.888 -0.517 -1.950 1.00 98.50 92 ILE A N 1
ATOM 776 C CA . ILE A 1 92 ? -5.199 -0.010 -3.296 1.00 98.50 92 ILE A CA 1
ATOM 777 C C . ILE A 1 92 ? -4.018 0.795 -3.861 1.00 98.50 92 ILE A C 1
ATOM 779 O O . ILE A 1 92 ? -3.603 0.553 -4.997 1.00 98.50 92 ILE A O 1
ATOM 783 N N . LYS A 1 93 ? -3.431 1.711 -3.075 1.00 98.62 93 LYS A N 1
ATOM 784 C CA . LYS A 1 93 ? -2.281 2.518 -3.524 1.00 98.62 93 LYS A CA 1
ATOM 785 C C . LYS A 1 93 ? -1.029 1.665 -3.773 1.00 98.62 93 LYS A C 1
ATOM 787 O O . LYS A 1 93 ? -0.295 1.923 -4.726 1.00 98.62 93 LYS A O 1
ATOM 792 N N . LEU A 1 94 ? -0.791 0.631 -2.964 1.00 98.38 94 LEU A N 1
ATOM 793 C CA . LEU A 1 94 ? 0.323 -0.307 -3.145 1.00 98.38 94 LEU A CA 1
ATOM 794 C C . LEU A 1 94 ? 0.181 -1.124 -4.439 1.00 98.38 94 LEU A C 1
ATOM 796 O O . LEU A 1 94 ? 1.167 -1.322 -5.155 1.00 98.38 94 LEU A O 1
ATOM 800 N N . ASN A 1 95 ? -1.040 -1.557 -4.761 1.00 98.50 95 ASN A N 1
ATOM 801 C CA . ASN A 1 95 ? -1.344 -2.261 -6.006 1.00 98.50 95 ASN A CA 1
ATOM 802 C C . ASN A 1 95 ? -1.168 -1.352 -7.235 1.00 98.50 95 ASN A C 1
ATOM 804 O O . ASN A 1 95 ? -0.542 -1.771 -8.208 1.00 98.50 95 ASN A O 1
ATOM 808 N N . GLN A 1 96 ? -1.618 -0.093 -7.169 1.00 98.62 96 GLN A N 1
ATOM 809 C CA . GLN A 1 96 ? -1.396 0.910 -8.224 1.00 98.62 96 GLN A CA 1
ATOM 810 C C . GLN A 1 96 ? 0.100 1.150 -8.481 1.00 98.62 96 GLN A C 1
ATOM 812 O O . GLN A 1 96 ? 0.569 0.961 -9.602 1.00 98.62 96 GLN A O 1
ATOM 817 N N . LEU A 1 97 ? 0.876 1.461 -7.435 1.00 98.38 97 LEU A N 1
ATOM 818 C CA . LEU A 1 97 ? 2.327 1.668 -7.549 1.00 98.38 97 LEU A CA 1
ATOM 819 C C . LEU A 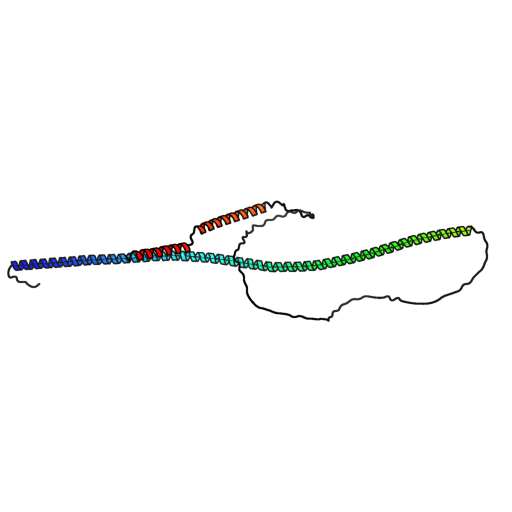1 97 ? 3.062 0.414 -8.047 1.00 98.38 97 LEU A C 1
ATOM 821 O O . LEU A 1 97 ? 4.068 0.517 -8.747 1.00 98.38 97 LEU A O 1
ATOM 825 N N . THR A 1 98 ? 2.568 -0.780 -7.711 1.00 98.62 98 THR A N 1
ATOM 826 C CA . THR A 1 98 ? 3.107 -2.044 -8.231 1.00 98.62 98 THR A CA 1
ATOM 827 C C . THR A 1 98 ? 2.853 -2.188 -9.730 1.00 98.62 98 THR A C 1
ATOM 829 O O . THR A 1 98 ? 3.790 -2.500 -10.465 1.00 98.62 98 THR A O 1
ATOM 832 N N . GLN A 1 99 ? 1.635 -1.894 -10.192 1.00 98.69 99 GLN A N 1
ATOM 833 C CA . GLN A 1 99 ? 1.272 -1.925 -11.609 1.00 98.69 99 GLN A CA 1
ATOM 834 C C . GLN A 1 99 ? 2.074 -0.903 -12.433 1.00 98.69 99 GLN A C 1
ATOM 836 O O . GLN A 1 99 ? 2.600 -1.254 -13.488 1.00 98.69 99 GLN A O 1
ATOM 841 N N . GLU A 1 100 ? 2.219 0.331 -11.944 1.00 98.56 100 GLU A N 1
ATOM 842 C CA . GLU A 1 100 ? 3.049 1.369 -12.577 1.00 98.56 100 GLU A CA 1
ATOM 843 C C . GLU A 1 100 ? 4.524 0.957 -12.639 1.00 98.56 100 GLU A C 1
ATOM 845 O O . GLU A 1 100 ? 5.172 1.050 -13.680 1.00 98.56 100 GLU A O 1
ATOM 850 N N . ARG A 1 101 ? 5.068 0.426 -11.539 1.00 98.62 101 ARG A N 1
ATOM 851 C CA . ARG A 1 101 ? 6.445 -0.077 -11.491 1.00 98.62 101 ARG A CA 1
ATOM 852 C C . ARG A 1 101 ? 6.679 -1.217 -12.484 1.00 98.62 101 ARG A C 1
ATOM 854 O O . ARG A 1 101 ? 7.764 -1.301 -13.058 1.00 98.62 101 ARG A O 1
ATOM 861 N N . ASP A 1 102 ? 5.705 -2.101 -12.686 1.00 98.56 102 ASP A N 1
ATOM 862 C CA . ASP A 1 102 ? 5.836 -3.202 -13.642 1.00 98.56 102 ASP A CA 1
ATOM 863 C C . ASP A 1 102 ? 5.626 -2.760 -15.098 1.00 98.56 102 ASP A C 1
ATOM 865 O O . ASP A 1 102 ? 6.346 -3.252 -15.970 1.00 98.56 102 ASP A O 1
ATOM 869 N N . SER A 1 103 ? 4.774 -1.765 -15.373 1.00 98.56 103 SER A N 1
ATOM 870 C CA . SER A 1 103 ? 4.681 -1.159 -16.711 1.00 98.56 103 SER A CA 1
ATOM 871 C C . SER A 1 103 ? 5.966 -0.410 -17.088 1.00 98.56 103 SER A C 1
ATOM 873 O O . SER A 1 103 ? 6.487 -0.600 -18.187 1.00 98.56 103 SER A O 1
ATOM 875 N N . LEU A 1 104 ? 6.561 0.340 -16.152 1.00 98.56 104 LEU A N 1
ATOM 876 C CA . LEU A 1 104 ? 7.853 1.006 -16.348 1.00 98.56 104 LEU A CA 1
ATOM 877 C C . LEU A 1 104 ? 8.993 0.004 -16.577 1.00 98.56 104 LEU A C 1
ATOM 879 O O . LEU A 1 104 ? 9.842 0.239 -17.432 1.00 98.56 104 LEU A O 1
ATOM 883 N N . LYS A 1 105 ? 9.000 -1.149 -15.892 1.00 98.75 105 LYS A N 1
ATOM 884 C CA . LYS A 1 105 ? 9.964 -2.233 -16.164 1.00 98.75 105 LYS A CA 1
ATOM 885 C C . LYS A 1 105 ? 9.825 -2.829 -17.566 1.00 98.75 105 LYS A C 1
ATOM 887 O O . LYS A 1 105 ? 10.820 -3.294 -18.115 1.00 98.75 105 LYS A O 1
ATOM 892 N N . VAL A 1 106 ? 8.620 -2.891 -18.133 1.00 98.69 106 VAL A N 1
ATOM 893 C CA . VAL A 1 106 ? 8.436 -3.306 -19.536 1.00 98.69 106 VAL A CA 1
ATOM 894 C C . VAL A 1 106 ? 8.967 -2.216 -20.465 1.00 98.69 106 VAL A C 1
ATOM 896 O O . VAL A 1 106 ? 9.810 -2.506 -21.309 1.00 98.69 106 VAL A O 1
ATOM 899 N N . TYR A 1 107 ? 8.582 -0.960 -20.231 1.00 98.75 107 TYR A N 1
ATOM 900 C CA . TYR A 1 107 ? 9.014 0.181 -21.038 1.00 98.75 107 TYR A CA 1
ATOM 901 C C . TYR A 1 107 ? 10.541 0.382 -21.059 1.00 98.75 107 TYR A C 1
ATOM 903 O O . TYR A 1 107 ? 11.099 0.691 -22.108 1.00 98.75 107 TYR A O 1
ATOM 911 N N . ILE A 1 108 ? 11.239 0.143 -19.941 1.00 98.75 108 ILE A N 1
ATOM 912 C CA . ILE A 1 108 ? 12.712 0.168 -19.888 1.00 98.75 108 ILE A CA 1
ATOM 913 C C . ILE A 1 108 ? 13.311 -0.853 -20.866 1.00 98.75 108 ILE A C 1
ATOM 915 O O . ILE A 1 108 ? 14.141 -0.471 -21.684 1.00 98.75 108 ILE A O 1
ATOM 919 N N . ARG A 1 109 ? 12.828 -2.103 -20.870 1.00 98.69 109 ARG A N 1
ATOM 920 C CA . ARG A 1 109 ? 13.314 -3.140 -21.801 1.00 98.69 109 ARG A CA 1
ATOM 921 C C . ARG A 1 109 ? 13.035 -2.798 -23.262 1.00 98.69 109 ARG A C 1
ATOM 923 O O . ARG A 1 109 ? 13.851 -3.089 -24.129 1.00 98.69 109 ARG A O 1
ATOM 930 N N . GLU A 1 110 ? 11.901 -2.157 -23.548 1.00 98.75 110 GLU A N 1
ATOM 931 C CA . GLU A 1 110 ? 11.613 -1.663 -24.898 1.00 98.75 110 GLU A CA 1
ATOM 932 C C . GLU A 1 110 ? 12.563 -0.539 -25.335 1.00 98.75 110 GLU A C 1
ATOM 934 O O . GLU A 1 110 ? 12.871 -0.434 -26.521 1.00 98.75 110 GLU A O 1
ATOM 939 N N . LEU A 1 111 ? 12.995 0.330 -24.415 1.00 98.62 111 LEU A N 1
ATOM 940 C CA . LEU A 1 111 ? 13.987 1.370 -24.702 1.00 98.62 111 LEU A CA 1
ATOM 941 C C . LEU A 1 111 ? 15.388 0.780 -24.880 1.00 98.62 111 LEU A C 1
ATOM 943 O O . LEU A 1 111 ? 16.087 1.197 -25.798 1.00 98.62 111 LEU A O 1
ATOM 947 N N . GLU A 1 112 ? 15.769 -0.199 -24.057 1.00 98.50 112 GLU A N 1
ATOM 948 C CA . GLU A 1 112 ? 17.018 -0.960 -24.195 1.00 98.50 112 GLU A CA 1
ATOM 949 C C . GLU A 1 112 ? 17.083 -1.630 -25.578 1.00 98.50 112 GLU A C 1
ATOM 951 O O . GLU A 1 112 ? 18.009 -1.366 -26.341 1.00 98.50 112 GLU A O 1
ATOM 956 N N . GLN A 1 113 ? 16.035 -2.365 -25.974 1.00 98.75 113 GLN A N 1
ATOM 957 C CA . GLN A 1 113 ? 15.947 -2.983 -27.302 1.00 98.75 113 GLN A CA 1
ATOM 958 C C . GLN A 1 113 ? 16.037 -1.952 -28.444 1.00 98.75 113 GLN A C 1
ATOM 960 O O . GLN A 1 113 ? 16.775 -2.157 -29.407 1.00 98.75 113 GLN A O 1
ATOM 965 N N . LYS A 1 114 ? 15.318 -0.824 -28.346 1.00 98.69 114 LYS A N 1
ATOM 966 C CA . LYS A 1 114 ? 15.384 0.249 -29.358 1.00 98.69 114 LYS A CA 1
ATOM 967 C C . LYS A 1 114 ? 16.776 0.884 -29.429 1.00 98.69 114 LYS A C 1
ATOM 969 O O . LYS A 1 114 ? 17.183 1.299 -30.512 1.00 98.69 114 LYS A O 1
ATOM 974 N N . ASN A 1 115 ? 17.502 0.973 -28.313 1.00 98.62 115 ASN A N 1
ATOM 975 C CA . ASN A 1 115 ? 18.879 1.457 -28.305 1.00 98.62 115 ASN A CA 1
ATOM 976 C C . ASN A 1 115 ? 19.823 0.468 -29.005 1.00 98.62 115 ASN A C 1
ATOM 978 O O . ASN A 1 115 ? 20.599 0.890 -29.858 1.00 98.62 115 ASN A O 1
ATOM 982 N N . ASP A 1 116 ? 19.702 -0.833 -28.731 1.00 98.81 116 ASP A N 1
ATOM 983 C CA . ASP A 1 116 ? 20.493 -1.875 -29.401 1.00 98.81 116 ASP A CA 1
ATOM 984 C C . ASP A 1 116 ? 20.268 -1.876 -30.928 1.00 98.81 116 ASP A C 1
ATOM 986 O O . ASP A 1 116 ? 21.225 -1.945 -31.706 1.00 98.81 116 ASP A O 1
ATOM 990 N N . ASP A 1 117 ? 19.015 -1.728 -31.378 1.00 98.69 117 ASP A N 1
ATOM 991 C CA . ASP A 1 117 ? 18.664 -1.615 -32.802 1.00 98.69 117 ASP A CA 1
ATOM 992 C C . ASP A 1 117 ? 19.256 -0.346 -33.454 1.00 98.69 117 ASP A C 1
ATOM 994 O O . ASP A 1 117 ? 19.748 -0.385 -34.592 1.00 98.69 117 ASP A O 1
ATOM 998 N N . LEU A 1 118 ? 19.260 0.783 -32.734 1.00 98.56 118 LEU A N 1
ATOM 999 C CA . LEU A 1 118 ? 19.885 2.032 -33.183 1.00 98.56 118 LEU A CA 1
ATOM 1000 C C . LEU A 1 118 ? 21.412 1.911 -33.252 1.00 98.56 118 LEU A C 1
ATOM 1002 O O . LEU A 1 118 ? 22.004 2.314 -34.254 1.00 98.56 118 LEU A O 1
ATOM 1006 N N . GLU A 1 119 ? 22.057 1.322 -32.245 1.00 98.56 119 GLU A N 1
ATOM 1007 C CA . GLU A 1 119 ? 23.500 1.069 -32.247 1.00 98.56 119 GLU A CA 1
ATOM 1008 C C . GLU A 1 119 ? 23.906 0.131 -33.384 1.00 98.56 119 GLU A C 1
ATOM 1010 O O . GLU A 1 119 ? 24.883 0.401 -34.088 1.00 98.56 119 GLU A O 1
ATOM 1015 N N . ARG A 1 120 ? 23.139 -0.939 -33.619 1.00 98.75 120 ARG A N 1
ATOM 1016 C CA . ARG A 1 120 ? 23.348 -1.849 -34.751 1.00 98.75 120 ARG A CA 1
ATOM 1017 C C . ARG A 1 120 ? 23.257 -1.112 -36.085 1.00 98.75 120 ARG A C 1
ATOM 1019 O O . ARG A 1 120 ? 24.136 -1.274 -36.930 1.00 98.75 120 ARG A O 1
ATOM 1026 N N . THR A 1 121 ? 22.225 -0.289 -36.261 1.00 98.69 121 THR A N 1
ATOM 1027 C CA . THR A 1 121 ? 22.037 0.517 -37.477 1.00 98.69 121 THR A CA 1
ATOM 1028 C C . THR A 1 121 ? 23.194 1.499 -37.665 1.00 98.69 121 THR A C 1
ATOM 1030 O O . THR A 1 121 ? 23.743 1.606 -38.760 1.00 98.69 121 THR A O 1
ATOM 1033 N N . ASN A 1 122 ? 23.631 2.158 -36.589 1.00 98.56 122 ASN A N 1
ATOM 1034 C CA . ASN A 1 122 ? 24.757 3.085 -36.611 1.00 98.56 122 ASN A CA 1
ATOM 1035 C C . ASN A 1 122 ? 26.076 2.392 -37.001 1.00 98.56 122 ASN A C 1
ATOM 1037 O O . ASN A 1 122 ? 26.838 2.945 -37.791 1.00 98.56 122 ASN A O 1
ATOM 1041 N N . ARG A 1 123 ? 26.333 1.160 -36.531 1.00 98.56 123 ARG A N 1
ATOM 1042 C CA . ARG A 1 123 ? 27.507 0.367 -36.955 1.00 98.56 123 ARG A CA 1
ATOM 1043 C C . ARG A 1 123 ? 27.490 0.074 -38.458 1.00 98.56 123 ARG A C 1
ATOM 1045 O O . ARG A 1 123 ? 28.487 0.335 -39.120 1.00 98.56 123 ARG A O 1
ATOM 1052 N N . VAL A 1 124 ? 26.355 -0.375 -39.004 1.00 98.56 124 VAL A N 1
ATOM 1053 C CA . VAL A 1 124 ? 26.197 -0.647 -40.450 1.00 98.56 124 VAL A CA 1
ATOM 1054 C C . VAL A 1 124 ? 26.379 0.623 -41.292 1.00 98.56 124 VAL A C 1
ATOM 1056 O O . VAL A 1 124 ? 27.045 0.596 -42.327 1.00 98.56 124 VAL A O 1
ATOM 1059 N N . VAL A 1 125 ? 25.827 1.756 -40.847 1.00 98.56 125 VAL A N 1
ATOM 1060 C CA . VAL A 1 125 ? 26.019 3.053 -41.517 1.00 98.56 125 VAL A CA 1
ATOM 1061 C C . VAL A 1 125 ? 27.482 3.501 -41.439 1.00 98.56 125 VAL A C 1
ATOM 1063 O O . VAL A 1 125 ? 28.027 3.941 -42.447 1.00 98.56 125 VAL A O 1
ATOM 1066 N N . SER A 1 126 ? 28.141 3.341 -40.288 1.00 98.69 126 SER A N 1
ATOM 1067 C CA . SER A 1 126 ? 29.559 3.693 -40.105 1.00 98.69 126 SER A CA 1
ATOM 1068 C C . SER A 1 126 ? 30.481 2.862 -41.006 1.00 98.69 126 SER A C 1
ATOM 1070 O O . SER A 1 126 ? 31.383 3.409 -41.636 1.00 98.69 126 SER A O 1
ATOM 1072 N N . GLU A 1 127 ? 30.223 1.558 -41.125 1.00 98.44 127 GLU A N 1
ATOM 1073 C CA . GLU A 1 127 ? 30.930 0.665 -42.052 1.00 98.44 127 GLU A CA 1
ATOM 1074 C C . GLU A 1 127 ? 30.691 1.065 -43.516 1.00 98.44 127 GLU A C 1
ATOM 1076 O O . GLU A 1 127 ? 31.638 1.150 -44.297 1.00 98.44 127 GLU A O 1
ATOM 1081 N N . SER A 1 128 ? 29.449 1.409 -43.877 1.00 98.12 128 SER A N 1
ATOM 1082 C CA . SER A 1 128 ? 29.108 1.891 -45.224 1.00 98.12 128 SER A CA 1
ATOM 1083 C C . SER A 1 128 ? 29.846 3.191 -45.576 1.00 98.12 128 SER A C 1
ATOM 1085 O O . SER A 1 128 ? 30.356 3.328 -46.687 1.00 98.12 128 SER A O 1
ATOM 1087 N N . VAL A 1 129 ? 29.950 4.131 -44.627 1.00 98.62 129 VAL A N 1
ATOM 1088 C CA . VAL A 1 129 ? 30.732 5.370 -44.783 1.00 98.62 129 VAL A CA 1
ATOM 1089 C C . VAL A 1 129 ? 32.215 5.055 -44.980 1.00 98.62 129 VAL A C 1
ATOM 1091 O O . VAL A 1 129 ? 32.799 5.543 -45.942 1.00 98.62 129 VAL A O 1
ATOM 1094 N N . SER A 1 130 ? 32.804 4.180 -44.160 1.00 98.25 130 SER A N 1
ATOM 1095 C CA . SER A 1 130 ? 34.212 3.776 -44.307 1.00 98.25 130 SER A CA 1
ATOM 1096 C C . SER A 1 130 ? 34.494 3.064 -45.645 1.00 98.25 130 SER A C 1
ATOM 1098 O O . SER A 1 130 ? 35.544 3.264 -46.267 1.00 98.25 130 SER A O 1
ATOM 1100 N N . GLY A 1 131 ? 33.524 2.300 -46.158 1.00 98.44 131 GLY A N 1
ATOM 1101 C CA . GLY A 1 131 ? 33.561 1.740 -47.510 1.00 98.44 131 GLY A CA 1
ATOM 1102 C C . GLY A 1 131 ? 33.597 2.819 -48.599 1.00 98.44 131 GLY A C 1
ATOM 1103 O O . GLY A 1 131 ? 34.420 2.742 -49.513 1.00 98.44 131 GLY A O 1
ATOM 1104 N N . PHE A 1 132 ? 32.765 3.862 -48.486 1.00 98.31 132 PHE A N 1
ATOM 1105 C CA . PHE A 1 132 ? 32.796 5.006 -49.406 1.00 98.31 132 PHE A CA 1
ATOM 1106 C C . PHE A 1 132 ? 34.092 5.822 -49.304 1.00 98.31 132 PHE A C 1
ATOM 1108 O O . PHE A 1 132 ? 34.621 6.227 -50.336 1.00 98.31 132 PHE A O 1
ATOM 1115 N N . GLU A 1 133 ? 34.640 6.023 -48.104 1.00 98.31 133 GLU A N 1
ATOM 1116 C CA . GLU A 1 133 ? 35.947 6.669 -47.900 1.00 98.31 133 GLU A CA 1
ATOM 1117 C C . GLU A 1 133 ? 37.069 5.881 -48.592 1.00 98.31 133 GLU A C 1
ATOM 1119 O O . GLU A 1 133 ? 37.908 6.461 -49.280 1.00 98.31 133 GLU A O 1
ATOM 1124 N N . THR A 1 134 ? 37.047 4.549 -48.491 1.00 98.44 134 THR A N 1
ATOM 1125 C CA . THR A 1 134 ? 38.026 3.674 -49.155 1.00 98.44 134 THR A CA 1
ATOM 1126 C C . THR A 1 134 ? 37.922 3.758 -50.682 1.00 98.44 134 THR A C 1
ATOM 1128 O O . THR A 1 134 ? 38.938 3.902 -51.362 1.00 98.44 134 THR A O 1
ATOM 1131 N N . LEU A 1 135 ? 36.703 3.729 -51.231 1.00 98.25 135 LEU A N 1
ATOM 1132 C CA . LEU A 1 135 ? 36.452 3.905 -52.668 1.00 98.25 135 LEU A CA 1
ATOM 1133 C C . LEU A 1 135 ? 36.894 5.288 -53.172 1.00 98.25 135 LEU A C 1
ATOM 1135 O O . LEU A 1 135 ? 37.452 5.401 -54.264 1.00 98.25 135 LEU A O 1
ATOM 1139 N N . LEU A 1 136 ? 36.677 6.337 -52.374 1.00 98.31 136 LEU A N 1
ATOM 1140 C CA . LEU A 1 136 ? 37.113 7.696 -52.689 1.00 98.31 136 LEU A CA 1
ATOM 1141 C C . LEU A 1 136 ? 38.646 7.807 -52.701 1.00 98.31 136 LEU A C 1
ATOM 1143 O O . LEU A 1 136 ? 39.202 8.396 -53.626 1.00 98.31 136 LEU A O 1
ATOM 1147 N N . ASN A 1 137 ? 39.333 7.184 -51.741 1.00 98.19 137 ASN A N 1
ATOM 1148 C CA . ASN A 1 137 ? 40.798 7.137 -51.710 1.00 98.19 137 ASN A CA 1
ATOM 1149 C C . ASN A 1 137 ? 41.375 6.405 -52.933 1.00 98.19 137 ASN A C 1
ATOM 1151 O O . ASN A 1 137 ? 42.280 6.929 -53.575 1.00 98.19 137 ASN A O 1
ATOM 1155 N N . GLN A 1 138 ? 40.796 5.268 -53.336 1.00 98.19 138 GLN A N 1
ATOM 1156 C CA . GLN A 1 138 ? 41.187 4.568 -54.571 1.00 98.19 138 GLN A CA 1
ATOM 1157 C C . GLN A 1 138 ? 40.984 5.434 -55.826 1.00 98.19 138 GLN A C 1
ATOM 1159 O O . GLN A 1 138 ? 41.795 5.396 -56.754 1.00 98.19 138 GLN A O 1
ATOM 1164 N N . ALA A 1 139 ? 39.913 6.235 -55.868 1.00 98.31 139 ALA A N 1
ATOM 1165 C CA . ALA A 1 139 ? 39.684 7.181 -56.956 1.00 98.31 139 ALA A CA 1
ATOM 1166 C C . ALA A 1 139 ? 40.731 8.311 -56.969 1.00 98.31 139 ALA A C 1
ATOM 1168 O O . ALA A 1 139 ? 41.201 8.674 -58.048 1.00 98.31 139 ALA A O 1
ATOM 1169 N N . TYR A 1 140 ? 41.144 8.822 -55.802 1.00 98.12 140 TYR A N 1
ATOM 1170 C CA . TYR A 1 140 ? 42.237 9.795 -55.694 1.00 98.12 140 TYR A CA 1
ATOM 1171 C C . TYR A 1 140 ? 43.590 9.211 -56.117 1.00 98.12 140 TYR A C 1
ATOM 1173 O O . TYR A 1 140 ? 44.285 9.840 -56.910 1.00 98.12 140 TYR A O 1
ATOM 1181 N N . GLU A 1 141 ? 43.944 8.005 -55.662 1.00 97.75 141 GLU A N 1
ATOM 1182 C CA . GLU A 1 141 ? 45.175 7.309 -56.070 1.00 97.75 141 GLU A CA 1
ATOM 1183 C C . GLU A 1 141 ? 45.227 7.116 -57.589 1.00 97.75 141 GLU A C 1
ATOM 1185 O O . GLU A 1 141 ? 46.220 7.456 -58.232 1.00 97.75 141 GLU A O 1
ATOM 1190 N N . LYS A 1 142 ? 44.126 6.644 -58.188 1.00 98.00 142 LYS A N 1
ATOM 1191 C CA . LYS A 1 142 ? 44.019 6.493 -59.642 1.00 98.00 142 LYS A CA 1
ATOM 1192 C C . LYS A 1 142 ? 44.122 7.831 -60.377 1.00 98.00 142 LYS A C 1
ATOM 1194 O O . LYS A 1 142 ? 44.741 7.885 -61.435 1.00 98.00 142 LYS A O 1
ATOM 1199 N N . ASN A 1 143 ? 43.521 8.897 -59.849 1.00 97.12 143 ASN A N 1
ATOM 1200 C CA . ASN A 1 143 ? 43.612 10.217 -60.467 1.00 97.12 143 ASN A CA 1
ATOM 1201 C C . ASN A 1 143 ? 45.050 10.763 -60.420 1.00 97.12 143 ASN A C 1
ATOM 1203 O O . ASN A 1 143 ? 45.535 11.242 -61.436 1.00 97.12 143 ASN A O 1
ATOM 1207 N N . ALA A 1 144 ? 45.765 10.586 -59.304 1.00 98.12 144 ALA A N 1
ATOM 1208 C CA . ALA A 1 144 ? 47.174 10.969 -59.187 1.00 98.12 144 ALA A CA 1
ATOM 1209 C C . ALA A 1 144 ? 48.091 10.184 -60.151 1.00 98.12 144 ALA A C 1
ATOM 1211 O O . ALA A 1 144 ? 49.029 10.749 -60.710 1.00 98.12 144 ALA A O 1
ATOM 1212 N N . MET A 1 145 ? 47.809 8.896 -60.400 1.00 97.00 145 MET A N 1
ATOM 1213 C CA . MET A 1 145 ? 48.516 8.124 -61.436 1.00 97.00 145 MET A CA 1
ATOM 1214 C C . MET A 1 145 ? 48.265 8.687 -62.841 1.00 97.00 145 MET A C 1
ATOM 1216 O O . MET A 1 145 ? 49.206 8.836 -63.614 1.00 97.00 145 MET A O 1
ATOM 1220 N N . LEU A 1 146 ? 47.015 9.037 -63.163 1.00 97.50 146 LEU A N 1
ATOM 1221 C CA . LEU A 1 146 ? 46.656 9.625 -64.460 1.00 97.50 146 LEU A CA 1
ATOM 1222 C C . LEU A 1 146 ? 47.245 11.032 -64.651 1.00 97.50 146 LEU A C 1
ATOM 1224 O O . LEU A 1 146 ? 47.625 11.379 -65.764 1.00 97.50 146 LEU A O 1
ATOM 1228 N N . GLU A 1 147 ? 47.351 11.830 -63.586 1.00 97.19 147 GLU A N 1
ATOM 1229 C CA . GLU A 1 147 ? 48.048 13.123 -63.602 1.00 97.19 147 GLU A CA 1
ATOM 1230 C C . GLU A 1 147 ? 49.539 12.937 -63.937 1.00 97.19 147 GLU A C 1
ATOM 1232 O O . GLU A 1 147 ? 50.044 13.590 -64.847 1.00 97.19 147 GLU A O 1
ATOM 1237 N N . MET A 1 148 ? 50.213 11.955 -63.327 1.00 97.06 148 MET A N 1
ATOM 1238 C CA . MET A 1 148 ? 51.605 11.610 -63.659 1.00 97.06 148 MET A CA 1
ATOM 1239 C C . MET A 1 148 ? 51.772 11.105 -65.109 1.00 97.06 148 MET A C 1
ATOM 1241 O O . MET A 1 148 ? 52.725 11.484 -65.786 1.00 97.06 148 MET A O 1
ATOM 1245 N N . GLU A 1 149 ? 50.840 10.292 -65.626 1.00 97.06 149 GLU A N 1
ATOM 1246 C CA . GLU A 1 149 ? 50.843 9.861 -67.038 1.00 97.06 149 GLU A CA 1
ATOM 1247 C C . GLU A 1 149 ? 50.668 11.039 -68.021 1.00 97.06 149 GLU A C 1
ATOM 1249 O O . GLU A 1 149 ? 51.165 10.996 -69.153 1.00 97.06 149 GLU A O 1
ATOM 1254 N N . ILE A 1 150 ? 49.959 12.097 -67.609 1.00 97.88 150 ILE A N 1
ATOM 1255 C CA . ILE A 1 150 ? 49.823 13.339 -68.380 1.00 97.88 150 ILE A CA 1
ATOM 1256 C C . ILE A 1 150 ? 51.137 14.132 -68.341 1.00 97.88 150 ILE A C 1
ATOM 1258 O O . ILE A 1 150 ? 51.616 14.522 -69.407 1.00 97.88 150 ILE A O 1
ATOM 1262 N N . ASP A 1 151 ? 51.758 14.293 -67.170 1.00 97.38 151 ASP A N 1
ATOM 1263 C CA . ASP A 1 151 ? 53.048 14.983 -67.013 1.00 97.38 151 ASP A CA 1
ATOM 1264 C C . ASP A 1 151 ? 54.164 14.326 -67.855 1.00 97.38 151 ASP A C 1
ATOM 1266 O O . ASP A 1 151 ? 54.873 15.011 -68.600 1.00 97.38 151 ASP A O 1
ATOM 1270 N N . ASP A 1 152 ? 54.279 12.991 -67.827 1.00 97.12 152 ASP A N 1
ATOM 1271 C CA . ASP A 1 152 ? 55.236 12.225 -68.647 1.00 97.12 152 ASP A CA 1
ATOM 1272 C C . ASP A 1 152 ? 55.027 12.477 -70.153 1.00 97.12 152 ASP A C 1
ATOM 1274 O O . ASP A 1 152 ? 55.976 12.625 -70.936 1.00 97.12 152 ASP A O 1
ATOM 1278 N N . LYS A 1 153 ? 53.762 12.559 -70.580 1.00 97.44 153 LYS A N 1
ATOM 1279 C CA . LYS A 1 153 ? 53.387 12.845 -71.968 1.00 97.44 153 LYS A CA 1
ATOM 1280 C C . LYS A 1 153 ? 53.736 14.281 -72.364 1.00 97.44 153 LYS A C 1
ATOM 1282 O O . LYS A 1 153 ? 54.213 14.485 -73.484 1.00 97.44 153 LYS A O 1
ATOM 1287 N N . GLU A 1 154 ? 53.530 15.262 -71.488 1.00 97.12 154 GLU A N 1
ATOM 1288 C CA . GLU A 1 154 ? 53.953 16.649 -71.718 1.00 97.12 154 GLU A CA 1
ATOM 1289 C C . GLU A 1 154 ? 55.482 16.758 -71.801 1.00 97.12 154 GLU A C 1
ATOM 1291 O O . GLU A 1 154 ? 56.013 17.368 -72.736 1.00 97.12 154 GLU A O 1
ATOM 1296 N N . GLN A 1 155 ? 56.217 16.081 -70.912 1.00 97.38 155 GLN A N 1
ATOM 1297 C CA . GLN A 1 155 ? 57.679 16.035 -70.964 1.00 97.38 155 GLN A CA 1
ATOM 1298 C C . GLN A 1 155 ? 58.184 15.417 -72.278 1.00 97.38 155 GLN A C 1
ATOM 1300 O O . GLN A 1 155 ? 59.109 15.947 -72.906 1.00 97.38 155 GLN A O 1
ATOM 1305 N N . LEU A 1 156 ? 57.561 14.329 -72.743 1.00 96.00 156 LEU A N 1
ATOM 1306 C CA . LEU A 1 156 ? 57.906 13.707 -74.020 1.00 96.00 156 LEU A CA 1
ATOM 1307 C C . LEU A 1 156 ? 57.601 14.626 -75.215 1.00 96.00 156 LEU A C 1
ATOM 1309 O O . LEU A 1 156 ? 58.387 14.657 -76.164 1.00 96.00 156 LEU A O 1
ATOM 1313 N N . GLN A 1 157 ? 56.524 15.418 -75.167 1.00 96.94 157 GLN A N 1
ATOM 1314 C CA . GLN A 1 157 ? 56.236 16.436 -76.185 1.00 96.94 157 GLN A CA 1
ATOM 1315 C C . GLN A 1 157 ? 57.296 17.545 -76.213 1.00 96.94 157 GLN A C 1
ATOM 1317 O O . GLN A 1 157 ? 57.747 17.919 -77.296 1.00 96.94 157 GLN A O 1
ATOM 1322 N N . VAL A 1 158 ? 57.758 18.026 -75.053 1.00 96.94 158 VAL A N 1
ATOM 1323 C CA . VAL A 1 158 ? 58.860 19.005 -74.970 1.00 96.94 158 VAL A CA 1
ATOM 1324 C C . VAL A 1 158 ? 60.157 18.426 -75.545 1.00 96.94 158 VAL A C 1
ATOM 1326 O O . VAL A 1 158 ? 60.848 19.103 -76.309 1.00 96.94 158 VAL A O 1
ATOM 1329 N N . ASN A 1 159 ? 60.479 17.168 -75.236 1.00 95.44 159 ASN A N 1
ATOM 1330 C CA . ASN A 1 159 ? 61.659 16.490 -75.781 1.00 95.44 159 ASN A CA 1
ATOM 1331 C C . ASN A 1 159 ? 61.557 16.282 -77.302 1.00 95.44 159 ASN A C 1
ATOM 1333 O O . ASN A 1 159 ? 62.524 16.535 -78.020 1.00 95.44 159 ASN A O 1
ATOM 1337 N N . LEU A 1 160 ? 60.383 15.892 -77.810 1.00 95.62 160 LEU A N 1
ATOM 1338 C CA . LEU A 1 160 ? 60.119 15.790 -79.246 1.00 95.62 160 LEU A CA 1
ATOM 1339 C C . LEU A 1 160 ? 60.264 17.150 -79.940 1.00 95.62 160 LEU A C 1
ATOM 1341 O O . LEU A 1 160 ? 60.856 17.219 -81.014 1.00 95.62 160 LEU A O 1
ATOM 1345 N N . GLN A 1 161 ? 59.767 18.231 -79.331 1.00 95.94 161 GLN A N 1
ATOM 1346 C CA . GLN A 1 161 ? 59.904 19.583 -79.871 1.00 95.94 161 GLN A CA 1
ATOM 1347 C C . GLN A 1 161 ? 61.379 19.998 -79.968 1.00 95.94 161 GLN A C 1
ATOM 1349 O O . GLN A 1 161 ? 61.810 20.426 -81.036 1.00 95.94 161 GLN A O 1
ATOM 1354 N N . ARG A 1 162 ? 62.176 19.769 -78.914 1.00 95.88 162 ARG A N 1
ATOM 1355 C CA . ARG A 1 162 ? 63.631 20.014 -78.930 1.00 95.88 162 ARG A CA 1
ATOM 1356 C C . ARG A 1 162 ? 64.342 19.219 -80.024 1.00 95.88 162 ARG A C 1
ATOM 1358 O O . ARG A 1 162 ? 65.067 19.809 -80.812 1.00 95.88 162 ARG A O 1
ATOM 1365 N N . LEU A 1 163 ? 64.075 17.915 -80.136 1.00 94.31 163 LEU A N 1
ATOM 1366 C CA . LEU A 1 163 ? 64.656 17.067 -81.186 1.00 94.31 163 LEU A CA 1
ATOM 1367 C C . LEU A 1 163 ? 64.221 17.488 -82.599 1.00 94.31 163 LEU A C 1
ATOM 1369 O O . LEU A 1 163 ? 65.002 17.376 -83.542 1.00 94.31 163 LEU A O 1
ATOM 1373 N N . MET A 1 164 ? 62.992 17.988 -82.773 1.00 95.00 164 MET A N 1
ATOM 1374 C CA . MET A 1 164 ? 62.554 18.570 -84.046 1.00 95.00 164 MET A CA 1
ATOM 1375 C C . MET A 1 164 ? 63.303 19.862 -84.375 1.00 95.00 164 MET A C 1
ATOM 1377 O O . MET A 1 164 ? 63.600 20.087 -85.547 1.00 95.00 164 MET A O 1
ATOM 1381 N N . ASP A 1 165 ? 63.603 20.696 -83.381 1.00 96.50 165 ASP A N 1
ATOM 1382 C CA . ASP A 1 165 ? 64.369 21.929 -83.567 1.00 96.50 165 ASP A CA 1
ATOM 1383 C C . ASP A 1 165 ? 65.853 21.630 -83.838 1.00 96.50 165 ASP A C 1
ATOM 1385 O O . ASP A 1 165 ? 66.376 22.097 -84.846 1.00 96.50 165 ASP A O 1
ATOM 1389 N N . GLU A 1 166 ? 66.481 20.707 -83.105 1.00 93.50 166 GLU A N 1
ATOM 1390 C CA . GLU A 1 166 ? 67.818 20.177 -83.427 1.00 93.50 166 GLU A CA 1
ATOM 1391 C C . GLU A 1 166 ? 67.876 19.583 -84.847 1.00 93.50 166 GLU A C 1
ATOM 1393 O O . GLU A 1 166 ? 68.801 19.857 -85.612 1.00 93.50 166 GLU A O 1
ATOM 1398 N N . ALA A 1 167 ? 66.861 18.816 -85.262 1.00 92.38 167 ALA A N 1
ATOM 1399 C CA . ALA A 1 167 ? 66.783 18.274 -86.619 1.00 92.38 167 ALA A CA 1
ATOM 1400 C C . ALA A 1 167 ? 66.561 19.362 -87.690 1.00 92.38 167 ALA A C 1
ATOM 1402 O O . ALA A 1 167 ? 67.013 19.205 -88.830 1.00 92.38 167 ALA A O 1
ATOM 1403 N N . ARG A 1 168 ? 65.879 20.469 -87.359 1.00 93.69 168 ARG A N 1
ATOM 1404 C CA . ARG A 1 168 ? 65.763 21.651 -88.233 1.00 93.69 168 ARG A CA 1
ATOM 1405 C C . ARG A 1 168 ? 67.098 22.381 -88.336 1.00 93.69 168 ARG A C 1
ATOM 1407 O O . ARG A 1 168 ? 67.458 22.783 -89.443 1.00 93.69 168 ARG A O 1
ATOM 1414 N N . ASP A 1 169 ? 67.831 22.523 -87.241 1.00 92.38 169 ASP A N 1
ATOM 1415 C CA . ASP A 1 169 ? 69.118 23.218 -87.192 1.00 92.38 169 ASP A CA 1
ATOM 1416 C C . ASP A 1 169 ? 70.205 22.420 -87.920 1.00 92.38 169 ASP A C 1
ATOM 1418 O O . ASP A 1 169 ? 70.800 22.934 -88.865 1.00 92.38 169 ASP A O 1
ATOM 1422 N N . LEU A 1 170 ? 70.352 21.120 -87.646 1.00 90.38 170 LEU A N 1
ATOM 1423 C CA . LEU A 1 170 ? 71.255 20.230 -88.392 1.00 90.38 170 LEU A CA 1
ATOM 1424 C C . LEU A 1 170 ? 70.935 20.196 -89.898 1.00 90.38 170 LEU A C 1
ATOM 1426 O O . LEU A 1 170 ? 71.833 20.145 -90.742 1.00 90.38 170 LEU A O 1
ATOM 1430 N N . LYS A 1 171 ? 69.653 20.272 -90.279 1.00 89.00 171 LYS A N 1
ATOM 1431 C CA . LYS A 1 171 ? 69.243 20.380 -91.689 1.00 89.00 171 LYS A CA 1
ATOM 1432 C C . LYS A 1 171 ? 69.641 21.726 -92.310 1.00 89.00 171 LYS A C 1
ATOM 1434 O O . LYS A 1 171 ? 69.958 21.766 -93.502 1.00 89.00 171 LYS A O 1
ATOM 1439 N N . GLN A 1 172 ? 69.636 22.812 -91.538 1.00 88.75 172 GLN A N 1
ATOM 1440 C CA . GLN A 1 172 ? 70.155 24.114 -91.968 1.00 88.75 172 GLN A CA 1
ATOM 1441 C C . GLN A 1 172 ? 71.686 24.083 -92.091 1.00 88.75 172 GLN A C 1
ATOM 1443 O O . GLN A 1 172 ? 72.205 24.503 -93.125 1.00 88.75 172 GLN A O 1
ATOM 1448 N N . GLU A 1 173 ? 72.402 23.499 -91.126 1.00 86.69 173 GLU A N 1
ATOM 1449 C CA . GLU A 1 173 ? 73.857 23.302 -91.186 1.00 86.69 173 GLU A CA 1
ATOM 1450 C C . GLU A 1 173 ? 74.280 22.491 -92.417 1.00 86.69 173 GLU A C 1
ATOM 1452 O O . GLU A 1 173 ? 75.159 22.917 -93.167 1.00 86.69 173 GLU A O 1
ATOM 1457 N N . LEU A 1 174 ? 73.617 21.361 -92.696 1.00 78.81 174 LEU A N 1
ATOM 1458 C CA . LEU A 1 174 ? 73.867 20.563 -93.902 1.00 78.81 174 LEU A CA 1
ATOM 1459 C C . LEU A 1 174 ? 73.585 21.350 -95.188 1.00 78.81 174 LEU A C 1
ATOM 1461 O O . LEU A 1 174 ? 74.337 21.237 -96.157 1.00 78.81 174 LEU A O 1
ATOM 1465 N N . LYS A 1 175 ? 72.538 22.184 -95.207 1.00 78.19 175 LYS A N 1
ATOM 1466 C CA . LYS A 1 175 ? 72.235 23.054 -96.352 1.00 78.19 175 LYS A CA 1
ATOM 1467 C C . LYS A 1 175 ? 73.343 24.091 -96.575 1.00 78.19 175 LYS A C 1
ATOM 1469 O O . LYS A 1 175 ? 73.752 24.287 -97.715 1.00 78.19 175 LYS A O 1
ATOM 1474 N N . ILE A 1 176 ? 73.869 24.698 -95.510 1.00 75.94 176 ILE A N 1
ATOM 1475 C CA . ILE A 1 176 ? 75.009 25.629 -95.568 1.00 75.94 176 ILE A CA 1
ATOM 1476 C C . ILE A 1 176 ? 76.283 24.895 -96.022 1.00 75.94 176 ILE A C 1
ATOM 1478 O O . ILE A 1 176 ? 77.013 25.390 -96.883 1.00 75.94 176 ILE A O 1
ATOM 1482 N N . ARG A 1 177 ? 76.522 23.674 -95.528 1.00 63.78 177 ARG A N 1
ATOM 1483 C CA . ARG A 1 177 ? 77.684 22.853 -95.902 1.00 63.78 177 ARG A CA 1
ATOM 1484 C C . ARG A 1 177 ? 77.660 22.450 -97.380 1.00 63.78 177 ARG A C 1
ATOM 1486 O O . ARG A 1 177 ? 78.690 22.539 -98.039 1.00 63.78 177 ARG A O 1
ATOM 1493 N N . ASN A 1 178 ? 76.488 22.117 -97.923 1.00 59.16 178 ASN A N 1
ATOM 1494 C CA . ASN A 1 178 ? 76.293 21.837 -99.352 1.00 59.16 178 ASN A CA 1
ATOM 1495 C C . ASN A 1 178 ? 76.400 23.088 -100.246 1.00 59.16 178 ASN A C 1
ATOM 1497 O O . ASN A 1 178 ? 76.760 22.967 -101.411 1.00 59.16 178 ASN A O 1
ATOM 1501 N N . ILE A 1 179 ? 76.136 24.289 -99.719 1.00 56.88 179 ILE A N 1
ATOM 1502 C CA . ILE A 1 179 ? 76.397 25.562 -100.421 1.00 56.88 179 ILE A CA 1
ATOM 1503 C C . ILE A 1 179 ? 77.905 25.895 -100.438 1.00 56.88 179 ILE A C 1
ATOM 1505 O O . ILE A 1 179 ? 78.367 26.654 -101.286 1.00 56.88 179 ILE A O 1
ATOM 1509 N N . SER A 1 180 ? 78.690 25.292 -99.540 1.00 47.34 180 SER A N 1
ATOM 1510 C CA . SER A 1 180 ? 80.117 25.583 -99.335 1.00 47.34 180 SER A CA 1
ATOM 1511 C C . SER A 1 180 ? 81.077 24.701 -100.156 1.00 47.34 180 SER A C 1
ATOM 1513 O O . SER A 1 180 ? 82.285 24.749 -99.928 1.00 47.34 180 SER A O 1
ATOM 1515 N N . ILE A 1 181 ? 80.574 23.881 -101.091 1.00 44.72 181 ILE A N 1
ATOM 1516 C CA . ILE A 1 181 ? 81.381 22.950 -101.903 1.00 44.72 181 ILE A CA 1
ATOM 1517 C C . ILE A 1 181 ? 80.956 23.018 -103.383 1.00 44.72 181 ILE A C 1
ATOM 1519 O O . ILE A 1 181 ? 79.905 22.482 -103.736 1.00 44.72 181 ILE A O 1
ATOM 1523 N N . PRO A 1 182 ? 81.769 23.601 -104.285 1.00 41.72 182 PRO A N 1
ATOM 1524 C CA . PRO A 1 182 ? 81.535 23.503 -105.720 1.00 41.72 182 PRO A CA 1
ATOM 1525 C C . PRO A 1 182 ? 82.118 22.201 -106.302 1.00 41.72 182 PRO A C 1
ATOM 1527 O O . PRO A 1 182 ? 83.318 22.089 -106.532 1.00 41.72 182 PRO A O 1
ATOM 1530 N N . SER A 1 183 ? 81.212 21.264 -106.593 1.00 40.97 183 SER A N 1
ATOM 1531 C CA . SER A 1 183 ? 81.253 20.279 -107.693 1.00 40.97 183 SER A CA 1
ATOM 1532 C C . SER A 1 183 ? 82.422 19.283 -107.818 1.00 40.97 183 SER A C 1
ATOM 1534 O O . SER A 1 183 ? 83.544 19.649 -108.165 1.00 40.97 183 SER A O 1
ATOM 1536 N N . LYS A 1 184 ? 82.078 17.984 -107.829 1.00 38.09 184 LYS A N 1
ATOM 1537 C CA . LYS A 1 184 ? 82.298 17.121 -109.012 1.00 38.09 184 LYS A CA 1
ATOM 1538 C C . LYS A 1 184 ? 81.427 15.860 -108.991 1.00 38.09 184 LYS A C 1
ATOM 1540 O O . LYS A 1 184 ? 81.083 15.348 -107.932 1.00 38.09 184 LYS A O 1
ATOM 1545 N N . GLU A 1 185 ? 81.047 15.432 -110.188 1.00 37.94 185 GLU A N 1
ATOM 1546 C CA . GLU A 1 185 ? 80.104 14.348 -110.485 1.00 37.94 185 GLU A CA 1
ATOM 1547 C C . GLU A 1 185 ? 80.752 12.959 -110.355 1.00 37.94 185 GLU A C 1
ATOM 1549 O O . GLU A 1 185 ? 81.976 12.838 -110.429 1.00 37.94 185 GLU A O 1
ATOM 1554 N N . ASN A 1 186 ? 79.927 11.911 -110.238 1.00 35.34 186 ASN A N 1
ATOM 1555 C CA . ASN A 1 186 ? 79.976 10.773 -111.167 1.00 35.34 186 ASN A CA 1
ATOM 1556 C C . ASN A 1 186 ? 78.770 9.832 -111.001 1.00 35.34 186 ASN A C 1
ATOM 1558 O O . ASN A 1 186 ? 78.237 9.658 -109.904 1.00 35.34 186 ASN A O 1
ATOM 1562 N N . ASP A 1 187 ? 78.369 9.226 -112.116 1.00 37.69 187 ASP A N 1
ATOM 1563 C CA . ASP A 1 187 ? 77.257 8.284 -112.238 1.00 37.69 187 ASP A CA 1
ATOM 1564 C C . ASP A 1 187 ? 77.444 6.985 -111.440 1.00 37.69 187 ASP A C 1
ATOM 1566 O O . ASP A 1 187 ? 78.555 6.472 -111.297 1.00 37.69 187 ASP A O 1
ATOM 1570 N N . SER A 1 188 ? 76.337 6.338 -111.064 1.00 42.84 188 SER A N 1
ATOM 1571 C CA . SER A 1 188 ? 75.962 5.040 -111.664 1.00 42.84 188 SER A CA 1
ATOM 1572 C C . SER A 1 188 ? 74.634 4.504 -111.113 1.00 42.84 188 SER A C 1
ATOM 1574 O O . SER A 1 188 ? 74.098 4.974 -110.112 1.00 42.84 188 SER A O 1
ATOM 1576 N N . ASN A 1 189 ? 74.046 3.566 -111.854 1.00 39.38 189 ASN A N 1
ATOM 1577 C CA . ASN A 1 189 ? 72.610 3.314 -111.886 1.00 39.38 189 ASN A CA 1
ATOM 1578 C C . ASN A 1 189 ? 72.262 1.884 -111.397 1.00 39.38 189 ASN A C 1
ATOM 1580 O O . ASN A 1 189 ? 72.912 0.930 -111.807 1.00 39.38 189 ASN A O 1
ATOM 1584 N N . ILE A 1 190 ? 71.147 1.761 -110.659 1.00 44.09 190 ILE A N 1
ATOM 1585 C CA . ILE A 1 190 ? 70.262 0.572 -110.528 1.00 44.09 190 ILE A CA 1
ATOM 1586 C C . ILE A 1 190 ? 70.764 -0.670 -109.730 1.00 44.09 190 ILE A C 1
ATOM 1588 O O . ILE A 1 190 ? 71.829 -1.230 -109.966 1.00 44.09 190 ILE A O 1
ATOM 1592 N N . THR A 1 191 ? 69.835 -1.208 -108.917 1.00 36.53 191 THR A N 1
ATOM 1593 C CA . THR A 1 191 ? 69.488 -2.648 -108.698 1.00 36.53 191 THR A CA 1
ATOM 1594 C C . THR A 1 191 ? 69.551 -3.201 -107.259 1.00 36.53 191 THR A C 1
ATOM 1596 O O . THR A 1 191 ? 70.475 -3.901 -106.870 1.00 36.53 191 THR A O 1
ATOM 1599 N N . ASN A 1 192 ? 68.481 -2.939 -106.502 1.00 45.84 192 ASN A N 1
ATOM 1600 C CA . ASN A 1 192 ? 67.572 -3.933 -105.894 1.00 45.84 192 ASN A CA 1
ATOM 1601 C C . ASN A 1 192 ? 68.126 -5.307 -105.417 1.00 45.84 192 ASN A C 1
ATOM 1603 O O . ASN A 1 192 ? 68.552 -6.117 -106.238 1.00 45.84 192 ASN A O 1
ATOM 1607 N N . LEU A 1 193 ? 67.911 -5.663 -104.137 1.00 40.38 193 LEU A N 1
ATOM 1608 C CA . LEU A 1 193 ? 67.768 -7.070 -103.713 1.00 40.38 193 LEU A CA 1
ATOM 1609 C C . LEU A 1 193 ? 66.808 -7.236 -102.514 1.00 40.38 193 LEU A C 1
ATOM 1611 O O . LEU A 1 193 ? 66.588 -6.311 -101.734 1.00 40.38 193 LEU A O 1
ATOM 1615 N N . GLN A 1 194 ? 66.195 -8.418 -102.411 1.00 40.50 194 GLN A N 1
ATOM 1616 C CA . GLN A 1 194 ? 64.947 -8.690 -101.687 1.00 40.50 194 GLN A CA 1
ATOM 1617 C C . GLN A 1 194 ? 65.091 -9.526 -100.387 1.00 40.50 194 GLN A C 1
ATOM 1619 O O . GLN A 1 194 ? 65.865 -10.472 -100.316 1.00 40.50 194 GLN A O 1
ATOM 1624 N N . THR A 1 195 ? 64.186 -9.245 -99.434 1.00 34.94 195 THR A N 1
ATOM 1625 C CA . THR A 1 195 ? 63.388 -10.191 -98.600 1.00 34.94 195 THR A CA 1
ATOM 1626 C C . THR A 1 195 ? 64.000 -11.177 -97.569 1.00 34.94 195 THR A C 1
ATOM 1628 O O . THR A 1 195 ? 64.399 -12.276 -97.936 1.00 34.94 195 THR A O 1
ATOM 1631 N N . THR A 1 196 ? 63.660 -10.934 -96.281 1.00 37.59 196 THR A N 1
ATOM 1632 C CA . THR A 1 196 ? 63.068 -11.902 -95.289 1.00 37.59 196 THR A CA 1
ATOM 1633 C C . THR A 1 196 ? 63.901 -13.123 -94.803 1.00 37.59 196 THR A C 1
ATOM 1635 O O . THR A 1 196 ? 64.986 -13.335 -95.329 1.00 37.59 196 THR A O 1
ATOM 1638 N N . PRO A 1 197 ? 63.412 -14.020 -93.893 1.00 56.72 197 PRO A N 1
ATOM 1639 C CA . PRO A 1 197 ? 62.395 -13.949 -92.803 1.00 56.72 197 PRO A CA 1
ATOM 1640 C C . PRO A 1 197 ? 62.904 -14.518 -91.434 1.00 56.72 197 PRO A C 1
ATOM 1642 O O . PRO A 1 197 ? 64.056 -14.919 -91.349 1.00 56.72 197 PRO A O 1
ATOM 1645 N N . VAL A 1 198 ? 62.013 -14.641 -90.412 1.00 33.06 198 VAL A N 1
ATOM 1646 C CA . VAL A 1 198 ? 61.844 -15.737 -89.379 1.00 33.06 198 VAL A CA 1
ATOM 1647 C C . VAL A 1 198 ? 61.283 -15.144 -88.052 1.00 33.06 198 VAL A C 1
ATOM 1649 O O . VAL A 1 198 ? 61.904 -14.266 -87.476 1.00 33.06 198 VAL A O 1
ATOM 1652 N N . LYS A 1 199 ? 60.009 -15.377 -87.644 1.00 40.06 199 LYS A N 1
ATOM 1653 C CA . LYS A 1 199 ? 59.454 -16.503 -86.817 1.00 40.06 199 LYS A CA 1
ATOM 1654 C C . LYS A 1 199 ? 60.188 -16.669 -85.461 1.00 40.06 199 LYS A C 1
ATOM 1656 O O . LYS A 1 199 ? 61.392 -16.821 -85.486 1.00 40.06 199 LYS A O 1
ATOM 1661 N N . LYS A 1 200 ? 59.613 -16.761 -84.247 1.00 40.78 200 LYS A N 1
ATOM 1662 C CA . LYS A 1 200 ? 58.261 -16.886 -83.610 1.00 40.78 200 LYS A CA 1
ATOM 1663 C C . LYS A 1 200 ? 58.365 -16.183 -82.202 1.00 40.78 200 LYS A C 1
ATOM 1665 O O . LYS A 1 200 ? 59.407 -15.597 -81.955 1.00 40.78 200 LYS A O 1
ATOM 1670 N N . LYS A 1 201 ? 57.440 -16.177 -81.216 1.00 37.22 201 LYS A N 1
ATOM 1671 C CA . LYS A 1 201 ? 56.157 -16.873 -80.923 1.00 37.22 201 LYS A CA 1
ATOM 1672 C C . LYS A 1 201 ? 55.298 -16.030 -79.928 1.00 37.22 201 LYS A C 1
ATOM 1674 O O . LYS A 1 201 ? 55.855 -15.218 -79.211 1.00 37.22 201 LYS A O 1
ATOM 1679 N N . SER A 1 202 ? 53.987 -16.310 -79.875 1.00 37.84 202 SER A N 1
ATOM 1680 C CA . SER A 1 202 ? 52.997 -16.296 -78.753 1.00 37.84 202 SER A CA 1
ATOM 1681 C C . SER A 1 202 ? 53.361 -15.736 -77.351 1.00 37.84 202 SER A C 1
ATOM 1683 O O . SER A 1 202 ? 54.456 -16.004 -76.872 1.00 37.84 202 SER A O 1
ATOM 1685 N N . ILE A 1 203 ? 52.425 -15.200 -76.549 1.00 33.72 203 ILE A N 1
ATOM 1686 C CA . ILE A 1 203 ? 51.003 -15.603 -76.379 1.00 33.72 203 ILE A CA 1
ATOM 1687 C C . ILE A 1 203 ? 50.070 -14.383 -76.233 1.00 33.72 203 ILE A C 1
ATOM 1689 O O . ILE A 1 203 ? 50.384 -13.455 -75.500 1.00 33.72 203 ILE A O 1
ATOM 1693 N N . ILE A 1 204 ? 48.896 -14.461 -76.871 1.00 41.28 204 ILE A N 1
ATOM 1694 C CA . ILE A 1 204 ? 47.664 -13.728 -76.530 1.00 41.28 204 ILE A CA 1
ATOM 1695 C C . ILE A 1 204 ? 46.639 -14.789 -76.114 1.00 41.28 204 ILE A C 1
ATOM 1697 O O . ILE A 1 204 ? 46.572 -15.823 -76.784 1.00 41.28 204 ILE A O 1
ATOM 1701 N N . LEU A 1 205 ? 45.834 -14.523 -75.085 1.00 36.88 205 LEU A N 1
ATOM 1702 C CA . LEU A 1 205 ? 44.446 -14.990 -75.005 1.00 36.88 205 LEU A CA 1
ATOM 1703 C C . LEU A 1 205 ? 43.603 -13.895 -74.337 1.00 36.88 205 LEU A C 1
ATOM 1705 O O . LEU A 1 205 ? 43.884 -13.499 -73.210 1.00 36.88 205 LEU A O 1
ATOM 1709 N N . ASP A 1 206 ? 42.606 -13.428 -75.080 1.00 37.66 206 ASP A N 1
ATOM 1710 C CA . ASP A 1 206 ? 41.542 -12.508 -74.670 1.00 37.66 206 ASP A CA 1
ATOM 1711 C C . ASP A 1 206 ? 40.252 -13.299 -74.350 1.00 37.66 206 ASP A C 1
ATOM 1713 O O . ASP A 1 206 ? 40.185 -14.498 -74.627 1.00 37.66 206 ASP A O 1
ATOM 1717 N N . GLU A 1 207 ? 39.214 -12.581 -73.889 1.00 44.41 207 GLU A N 1
ATOM 1718 C CA . GLU A 1 207 ? 37.779 -12.944 -73.981 1.00 44.41 207 GLU A CA 1
ATOM 1719 C C . GLU A 1 207 ? 37.224 -14.088 -73.075 1.00 44.41 207 GLU A C 1
ATOM 1721 O O . GLU A 1 207 ? 37.877 -15.096 -72.836 1.00 44.41 207 GLU A O 1
ATOM 1726 N N . SER A 1 208 ? 35.977 -14.049 -72.559 1.00 44.19 208 SER A N 1
ATOM 1727 C CA . SER A 1 208 ? 34.982 -12.957 -72.433 1.00 44.19 208 SER A CA 1
ATOM 1728 C C . SER A 1 208 ? 33.757 -13.364 -71.566 1.00 44.19 208 SER A C 1
ATOM 1730 O O . SER A 1 208 ? 33.501 -14.548 -71.377 1.00 44.19 208 SER A O 1
ATOM 1732 N N . ILE A 1 209 ? 32.926 -12.369 -71.206 1.00 37.84 209 ILE A N 1
ATOM 1733 C CA . ILE A 1 209 ? 31.455 -12.426 -70.960 1.00 37.84 209 ILE A CA 1
ATOM 1734 C C . ILE A 1 209 ? 30.862 -12.935 -69.610 1.00 37.84 209 ILE A C 1
ATOM 1736 O O . ILE A 1 209 ? 31.161 -13.992 -69.069 1.00 37.84 209 ILE A O 1
ATOM 1740 N N . ASN A 1 210 ? 29.898 -12.121 -69.151 1.00 44.25 210 ASN A N 1
ATOM 1741 C CA . ASN A 1 210 ? 28.931 -12.218 -68.041 1.00 44.25 210 ASN A CA 1
ATOM 1742 C C . ASN A 1 210 ? 28.084 -13.517 -67.953 1.00 44.25 210 ASN A C 1
ATOM 1744 O O . ASN A 1 210 ? 27.654 -14.021 -68.987 1.00 44.25 210 ASN A O 1
ATOM 1748 N N . THR A 1 211 ? 27.610 -13.914 -66.754 1.00 33.94 211 THR A N 1
ATOM 1749 C CA . THR A 1 211 ? 26.198 -13.722 -66.281 1.00 33.94 211 THR A CA 1
ATOM 1750 C C . THR A 1 211 ? 25.827 -14.466 -64.970 1.00 33.94 211 THR A C 1
ATOM 1752 O O . THR A 1 211 ? 26.342 -15.531 -64.667 1.00 33.94 211 THR A O 1
ATOM 1755 N N . LEU A 1 212 ? 24.907 -13.827 -64.229 1.00 38.16 212 LEU A N 1
ATOM 1756 C CA . LEU A 1 212 ? 23.943 -14.225 -63.174 1.00 38.16 212 LEU A CA 1
ATOM 1757 C C . LEU A 1 212 ? 23.799 -15.664 -62.580 1.00 38.16 212 LEU A C 1
ATOM 1759 O O . LEU A 1 212 ? 23.846 -16.668 -63.280 1.00 38.16 212 LEU A O 1
ATOM 1763 N N . ASN A 1 213 ? 23.311 -15.641 -61.321 1.00 35.75 213 ASN A N 1
ATOM 1764 C CA . ASN A 1 213 ? 22.380 -16.554 -60.606 1.00 35.75 213 ASN A CA 1
ATOM 1765 C C . ASN A 1 213 ? 22.882 -17.618 -59.596 1.00 35.75 213 ASN A C 1
ATOM 1767 O O . ASN A 1 213 ? 23.480 -18.630 -59.939 1.00 35.75 213 ASN A O 1
ATOM 1771 N N . ASP A 1 214 ? 22.459 -17.399 -58.341 1.00 35.91 214 ASP A N 1
ATOM 1772 C CA . ASP A 1 214 ? 21.815 -18.331 -57.396 1.00 35.91 214 ASP A CA 1
ATOM 1773 C C . ASP A 1 214 ? 22.099 -19.847 -57.463 1.00 35.91 214 ASP A C 1
ATOM 1775 O O . ASP A 1 214 ? 21.540 -20.555 -58.302 1.00 35.91 214 ASP A O 1
ATOM 1779 N N . SER A 1 215 ? 22.684 -20.396 -56.384 1.00 32.78 215 SER A N 1
ATOM 1780 C CA . SER A 1 215 ? 21.910 -21.258 -55.459 1.00 32.78 215 SER A CA 1
ATOM 1781 C C . SER A 1 215 ? 22.667 -21.736 -54.211 1.00 32.78 215 SER A C 1
ATOM 1783 O O . SER A 1 215 ? 23.878 -21.929 -54.193 1.00 32.78 215 SER A O 1
ATOM 1785 N N . LYS A 1 216 ? 21.874 -21.993 -53.165 1.00 38.00 216 LYS A N 1
ATOM 1786 C CA . LYS A 1 216 ? 22.196 -22.728 -51.929 1.00 38.00 216 LYS A CA 1
ATOM 1787 C C . LYS A 1 216 ? 22.803 -24.114 -52.241 1.00 38.00 216 LYS A C 1
ATOM 1789 O O . LYS A 1 216 ? 22.247 -24.786 -53.104 1.00 38.00 216 LYS A O 1
ATOM 1794 N N . ASN A 1 217 ? 23.785 -24.608 -51.468 1.00 32.19 217 ASN A N 1
ATOM 1795 C CA . ASN A 1 217 ? 23.541 -25.568 -50.362 1.00 32.19 217 ASN A CA 1
ATOM 1796 C C . ASN A 1 217 ? 24.829 -26.072 -49.646 1.00 32.19 217 ASN A C 1
ATOM 1798 O O . ASN A 1 217 ? 25.687 -26.676 -50.273 1.00 32.19 217 ASN A O 1
ATOM 1802 N N . ASN A 1 218 ? 24.853 -25.921 -48.316 1.00 35.62 218 ASN A N 1
ATOM 1803 C CA . ASN A 1 218 ? 25.218 -26.902 -47.272 1.00 35.62 218 ASN A CA 1
ATOM 1804 C C . ASN A 1 218 ? 26.525 -27.747 -47.233 1.00 35.62 218 ASN A C 1
ATOM 1806 O O . ASN A 1 218 ? 26.824 -28.529 -48.128 1.00 35.62 218 ASN A O 1
ATOM 1810 N N . ASN A 1 219 ? 27.056 -27.793 -45.993 1.00 37.03 219 ASN A N 1
ATOM 1811 C CA . ASN A 1 219 ? 27.762 -28.894 -45.297 1.00 37.03 219 ASN A CA 1
ATOM 1812 C C . ASN A 1 219 ? 29.233 -29.185 -45.681 1.00 37.03 219 ASN A C 1
ATOM 1814 O O . ASN A 1 219 ? 29.589 -29.184 -46.849 1.00 37.03 219 ASN A O 1
ATOM 1818 N N . ASN A 1 220 ? 30.145 -29.546 -44.765 1.00 38.66 220 ASN A N 1
ATOM 1819 C CA . ASN A 1 220 ? 30.135 -29.601 -43.289 1.00 38.66 220 ASN A CA 1
ATOM 1820 C C . ASN A 1 220 ? 31.594 -29.707 -42.795 1.00 38.66 220 ASN A C 1
ATOM 1822 O O . ASN A 1 220 ? 32.341 -30.506 -43.356 1.00 38.66 220 ASN A O 1
ATOM 1826 N N . GLN A 1 221 ? 31.952 -29.072 -41.673 1.00 36.75 221 GLN A N 1
ATOM 1827 C CA . GLN A 1 221 ? 32.872 -29.709 -40.716 1.00 36.75 221 GLN A CA 1
ATOM 1828 C C . GLN A 1 221 ? 32.717 -29.135 -39.302 1.00 36.75 221 GLN A C 1
ATOM 1830 O O . GLN A 1 221 ? 33.100 -28.004 -39.017 1.00 36.75 221 GLN A O 1
ATOM 1835 N N . SER A 1 222 ? 32.137 -29.952 -38.425 1.00 34.94 222 SER A N 1
ATOM 1836 C CA . SER A 1 222 ? 32.043 -29.716 -36.985 1.00 34.94 222 SER A CA 1
ATOM 1837 C C . SER A 1 222 ? 33.205 -30.398 -36.266 1.00 34.94 222 SER A C 1
ATOM 1839 O O . SER A 1 222 ? 33.589 -31.504 -36.643 1.00 34.94 222 SER A O 1
ATOM 1841 N N . THR A 1 223 ? 33.641 -29.829 -35.144 1.00 36.75 223 THR A N 1
ATOM 1842 C CA . THR A 1 223 ? 34.125 -30.619 -34.002 1.00 36.75 223 THR A CA 1
ATOM 1843 C C . THR A 1 223 ? 33.535 -30.044 -32.721 1.00 36.75 223 THR A C 1
ATOM 1845 O O . THR A 1 223 ? 33.960 -28.987 -32.257 1.00 36.75 223 THR A O 1
ATOM 1848 N N . ASP A 1 224 ? 32.542 -30.739 -32.171 1.00 31.06 224 ASP A N 1
ATOM 1849 C CA . ASP A 1 224 ? 32.021 -30.509 -30.824 1.00 31.06 224 ASP A CA 1
ATOM 1850 C C . ASP A 1 224 ? 33.084 -30.774 -29.748 1.00 31.06 224 ASP A C 1
ATOM 1852 O O . ASP A 1 224 ? 33.951 -31.630 -29.919 1.00 31.06 224 ASP A O 1
ATOM 1856 N N . THR A 1 225 ? 32.914 -30.163 -28.573 1.00 35.69 225 THR A N 1
ATOM 1857 C CA . THR A 1 225 ? 32.683 -30.931 -27.331 1.00 35.69 225 THR A CA 1
ATOM 1858 C C . THR A 1 225 ? 31.972 -30.035 -26.312 1.00 35.69 225 THR A C 1
ATOM 1860 O O . THR A 1 225 ? 32.542 -29.074 -25.804 1.00 35.69 225 THR A O 1
ATOM 1863 N N . SER A 1 226 ? 30.710 -30.358 -26.026 1.00 41.44 226 SER A N 1
ATOM 1864 C CA . SER A 1 226 ? 29.928 -29.789 -24.917 1.00 41.44 226 SER A CA 1
ATOM 1865 C C . SER A 1 226 ? 30.157 -30.540 -23.596 1.00 41.44 226 SER A C 1
ATOM 1867 O O . SER A 1 226 ? 30.807 -31.583 -23.585 1.00 41.44 226 SER A O 1
ATOM 1869 N N . ILE A 1 227 ? 29.469 -30.054 -22.548 1.00 39.00 227 ILE A N 1
ATOM 1870 C CA . ILE A 1 227 ? 28.994 -30.712 -21.303 1.00 39.00 227 ILE A CA 1
ATOM 1871 C C . ILE A 1 227 ? 29.576 -30.032 -20.037 1.00 39.00 227 ILE A C 1
ATOM 1873 O O . ILE A 1 227 ? 30.785 -29.906 -19.900 1.00 39.00 227 ILE A O 1
ATOM 1877 N N . GLY A 1 228 ? 28.754 -29.575 -19.079 1.00 32.28 228 GLY A N 1
ATOM 1878 C CA . GLY A 1 228 ? 27.291 -29.671 -19.067 1.00 32.28 228 GLY A CA 1
ATOM 1879 C C . GLY A 1 228 ? 26.555 -29.030 -17.886 1.00 32.28 228 GLY A C 1
ATOM 1880 O O . GLY A 1 228 ? 27.078 -28.186 -17.167 1.00 32.28 228 GLY A O 1
ATOM 1881 N N . ASP A 1 229 ? 25.297 -29.457 -17.794 1.00 33.09 229 ASP A N 1
ATOM 1882 C CA . ASP A 1 229 ? 24.216 -29.093 -16.870 1.00 33.09 229 ASP A CA 1
ATOM 1883 C C . ASP A 1 229 ? 24.533 -29.329 -15.377 1.00 33.09 229 ASP A C 1
ATOM 1885 O O . ASP A 1 229 ? 25.364 -30.181 -15.064 1.00 33.09 229 ASP A O 1
ATOM 1889 N N . LEU A 1 230 ? 23.826 -28.621 -14.476 1.00 34.31 230 LEU A N 1
ATOM 1890 C CA . LEU A 1 230 ? 23.413 -29.114 -13.147 1.00 34.31 230 LEU A CA 1
ATOM 1891 C C . LEU A 1 230 ? 22.540 -28.108 -12.366 1.00 34.31 230 LEU A C 1
ATOM 1893 O O . LEU A 1 230 ? 22.926 -26.970 -12.096 1.00 34.31 230 LEU A O 1
ATOM 1897 N N . SER A 1 231 ? 21.384 -28.582 -11.896 1.00 34.31 231 SER A N 1
ATOM 1898 C CA . SER A 1 231 ? 20.425 -27.847 -11.060 1.00 34.31 231 SER A CA 1
ATOM 1899 C C . SER A 1 231 ? 20.501 -28.181 -9.554 1.00 34.31 231 SER A C 1
ATOM 1901 O O . SER A 1 231 ? 20.616 -29.346 -9.188 1.00 34.31 231 SER A O 1
ATOM 1903 N N . SER A 1 232 ? 20.252 -27.170 -8.704 1.00 32.00 232 SER A N 1
ATOM 1904 C CA . SER A 1 232 ? 19.757 -27.240 -7.302 1.00 32.00 232 SER A CA 1
ATOM 1905 C C . SER A 1 232 ? 20.615 -27.862 -6.172 1.00 32.00 232 SER A C 1
ATOM 1907 O O . SER A 1 232 ? 20.686 -29.082 -6.058 1.00 32.00 232 SER A O 1
ATOM 1909 N N . ARG A 1 233 ? 20.979 -27.052 -5.147 1.00 29.09 233 ARG A N 1
ATOM 1910 C CA . ARG A 1 233 ? 20.336 -27.089 -3.794 1.00 29.09 233 ARG A CA 1
ATOM 1911 C C . ARG A 1 233 ? 20.838 -26.051 -2.756 1.00 29.09 233 ARG A C 1
ATOM 1913 O O . ARG A 1 233 ? 21.981 -25.624 -2.772 1.00 29.09 233 ARG A O 1
ATOM 1920 N N . ASN A 1 234 ? 19.920 -25.732 -1.832 1.00 31.58 234 ASN A N 1
ATOM 1921 C CA . ASN A 1 234 ? 20.011 -25.032 -0.531 1.00 31.58 234 ASN A CA 1
ATOM 1922 C C . ASN A 1 234 ? 21.332 -25.107 0.279 1.00 31.58 234 ASN A C 1
ATOM 1924 O O . ASN A 1 234 ? 21.826 -26.208 0.511 1.00 31.58 234 ASN A O 1
ATOM 1928 N N . SER A 1 235 ? 21.743 -23.991 0.914 1.00 33.66 235 SER A N 1
ATOM 1929 C CA . SER A 1 235 ? 21.466 -23.698 2.352 1.00 33.66 235 SER A CA 1
ATOM 1930 C C . SER A 1 235 ? 22.293 -22.531 2.940 1.00 33.66 235 SER A C 1
ATOM 1932 O O . SER A 1 235 ? 23.502 -22.483 2.771 1.00 33.66 235 SER A O 1
ATOM 1934 N N . ASN A 1 236 ? 21.612 -21.664 3.703 1.00 32.78 236 ASN A N 1
ATOM 1935 C CA . ASN A 1 236 ? 22.033 -20.853 4.867 1.00 32.78 236 ASN A CA 1
ATOM 1936 C C . ASN A 1 236 ? 23.499 -20.377 5.031 1.00 32.78 236 ASN A C 1
ATOM 1938 O O . ASN A 1 236 ? 24.392 -21.182 5.280 1.00 32.78 236 ASN A O 1
ATOM 1942 N N . ASN A 1 237 ? 23.684 -19.054 5.175 1.00 39.28 237 ASN A N 1
ATOM 1943 C CA . ASN A 1 237 ? 24.061 -18.455 6.471 1.00 39.28 237 ASN A CA 1
ATOM 1944 C C . ASN A 1 237 ? 23.857 -16.924 6.513 1.00 39.28 237 ASN A C 1
ATOM 1946 O O . ASN A 1 237 ? 23.895 -16.242 5.492 1.00 39.28 237 ASN A O 1
ATOM 1950 N N . GLU A 1 238 ? 23.602 -16.418 7.721 1.00 30.38 238 GLU A N 1
ATOM 1951 C CA . GLU A 1 238 ? 23.335 -15.014 8.086 1.00 30.38 238 GLU A CA 1
ATOM 1952 C C . GLU A 1 238 ? 24.638 -14.167 8.151 1.00 30.38 238 GLU A C 1
ATOM 1954 O O . GLU A 1 238 ? 25.719 -14.759 8.234 1.00 30.38 238 GLU A O 1
ATOM 1959 N N . PRO A 1 239 ? 24.588 -12.810 8.125 1.00 41.22 239 PRO A N 1
ATOM 1960 C CA . PRO A 1 239 ? 24.223 -12.068 9.345 1.00 41.22 239 PRO A CA 1
ATOM 1961 C C . PRO A 1 239 ? 23.418 -10.753 9.171 1.00 41.22 239 PRO A C 1
ATOM 1963 O O . PRO A 1 239 ? 23.755 -9.875 8.383 1.00 41.22 239 PRO A O 1
ATOM 1966 N N . THR A 1 240 ? 22.399 -10.592 10.021 1.00 33.53 240 THR A N 1
ATOM 1967 C CA . THR A 1 240 ? 21.953 -9.359 10.713 1.00 33.53 240 THR A CA 1
ATOM 1968 C C . THR A 1 240 ? 22.382 -7.956 10.206 1.00 33.53 240 THR A C 1
ATOM 1970 O O . THR A 1 240 ? 23.514 -7.556 10.464 1.00 33.53 240 THR A O 1
ATOM 1973 N N . THR A 1 241 ? 21.415 -7.109 9.791 1.00 32.84 241 THR A N 1
ATOM 1974 C CA . THR A 1 241 ? 21.094 -5.827 10.493 1.00 32.84 241 THR A CA 1
ATOM 1975 C C . THR A 1 241 ? 19.788 -5.125 10.048 1.00 32.84 241 THR A C 1
ATOM 1977 O O . THR A 1 241 ? 19.691 -4.538 8.982 1.00 32.84 241 THR A O 1
ATOM 1980 N N . LYS A 1 242 ? 18.816 -5.097 10.971 1.00 31.45 242 LYS A N 1
ATOM 1981 C CA . LYS A 1 242 ? 18.037 -3.930 11.457 1.00 31.45 242 LYS A CA 1
ATOM 1982 C C . LYS A 1 242 ? 17.537 -2.800 10.506 1.00 31.45 242 LYS A C 1
ATOM 1984 O O . LYS A 1 242 ? 18.295 -1.917 10.135 1.00 31.45 242 LYS A O 1
ATOM 1989 N N . ILE A 1 243 ? 16.197 -2.668 10.508 1.00 31.20 243 ILE A N 1
ATOM 1990 C CA . ILE A 1 243 ? 15.399 -1.435 10.774 1.00 31.20 243 ILE A CA 1
ATOM 1991 C C . ILE A 1 243 ? 15.110 -0.443 9.612 1.00 31.20 243 ILE A C 1
ATOM 1993 O O . ILE A 1 243 ? 15.881 0.458 9.316 1.00 31.20 243 ILE A O 1
ATOM 1997 N N . ASN A 1 244 ? 13.865 -0.561 9.128 1.00 33.59 244 ASN A N 1
ATOM 1998 C CA . ASN A 1 244 ? 12.818 0.459 8.910 1.00 33.59 244 ASN A CA 1
ATOM 1999 C C . ASN A 1 244 ? 12.950 1.686 7.972 1.00 33.59 244 ASN A C 1
ATOM 2001 O O . ASN A 1 244 ? 13.822 2.537 8.096 1.00 33.59 244 ASN A O 1
ATOM 2005 N N . LEU A 1 245 ? 11.795 1.883 7.321 1.00 31.11 245 LEU A N 1
ATOM 2006 C CA . LEU A 1 245 ? 10.952 3.089 7.242 1.00 31.11 245 LEU A CA 1
ATOM 2007 C C . LEU A 1 245 ? 10.838 3.823 5.899 1.00 31.11 245 LEU A C 1
ATOM 2009 O O . LEU A 1 245 ? 11.797 4.217 5.245 1.00 31.11 245 LEU A O 1
ATOM 2013 N N . THR A 1 246 ? 9.567 4.002 5.558 1.00 37.69 246 THR A N 1
ATOM 2014 C CA . THR A 1 246 ? 8.984 4.802 4.493 1.00 37.69 246 THR A CA 1
ATOM 2015 C C . THR A 1 246 ? 9.264 6.297 4.676 1.00 37.69 246 THR A C 1
ATOM 2017 O O . THR A 1 246 ? 9.395 6.778 5.798 1.00 37.69 246 THR A O 1
ATOM 2020 N N . ASP A 1 247 ? 9.278 7.053 3.576 1.00 31.81 247 ASP A N 1
ATOM 2021 C CA . ASP A 1 247 ? 8.147 7.938 3.245 1.00 31.81 247 ASP A CA 1
ATOM 2022 C C . ASP A 1 247 ? 8.358 8.629 1.887 1.00 31.81 247 ASP A C 1
ATOM 2024 O O . ASP A 1 247 ? 9.408 9.208 1.612 1.00 31.81 247 ASP A O 1
ATOM 2028 N N . ILE A 1 248 ? 7.319 8.602 1.048 1.00 39.72 248 ILE A N 1
ATOM 2029 C CA . ILE A 1 248 ? 7.173 9.466 -0.131 1.00 39.72 248 ILE A CA 1
ATOM 2030 C C . ILE A 1 248 ? 5.984 10.385 0.139 1.00 39.72 248 ILE A C 1
ATOM 2032 O O . ILE A 1 248 ? 4.892 9.905 0.449 1.00 39.72 248 ILE A O 1
ATOM 2036 N N . THR A 1 249 ? 6.166 11.691 -0.047 1.00 42.25 249 THR A N 1
ATOM 2037 C CA . THR A 1 249 ? 5.059 12.654 -0.118 1.00 42.25 249 THR A CA 1
ATOM 2038 C C . THR A 1 249 ? 5.117 13.446 -1.419 1.00 42.25 249 THR A C 1
ATOM 2040 O O . THR A 1 249 ? 5.997 14.289 -1.593 1.00 42.25 249 THR A O 1
ATOM 2043 N N . ASP A 1 250 ? 4.145 13.180 -2.293 1.00 33.69 250 ASP A N 1
ATOM 2044 C CA . ASP A 1 250 ? 3.734 14.037 -3.412 1.00 33.69 250 ASP A CA 1
ATOM 2045 C C . ASP A 1 250 ? 3.248 15.418 -2.942 1.00 33.69 250 ASP A C 1
ATOM 2047 O O . ASP A 1 250 ? 2.810 15.583 -1.798 1.00 33.69 250 ASP A O 1
ATOM 2051 N N . PRO A 1 251 ? 3.170 16.375 -3.880 1.00 46.94 251 PRO A N 1
ATOM 2052 C CA . PRO A 1 251 ? 1.950 17.172 -3.998 1.00 46.94 251 PRO A CA 1
ATOM 2053 C C . PRO A 1 251 ? 1.389 17.218 -5.435 1.00 46.94 251 PRO A C 1
ATOM 2055 O O . PRO A 1 251 ? 2.114 17.397 -6.413 1.00 46.94 251 PRO A O 1
ATOM 2058 N N . SER A 1 252 ? 0.063 17.113 -5.565 1.00 39.50 252 SER A N 1
ATOM 2059 C CA . SER A 1 252 ? -0.633 17.094 -6.859 1.00 39.50 252 SER A CA 1
ATOM 2060 C C . SER A 1 252 ? -0.778 18.473 -7.528 1.00 39.50 252 SER A C 1
ATOM 2062 O O . SER A 1 252 ? -1.285 19.418 -6.933 1.00 39.50 252 SER A O 1
ATOM 2064 N N . ILE A 1 253 ? -0.405 18.515 -8.811 1.00 38.00 253 ILE A N 1
ATOM 2065 C CA . ILE A 1 253 ? -1.099 19.119 -9.972 1.00 38.00 253 ILE A CA 1
ATOM 2066 C C . ILE A 1 253 ? -2.013 20.346 -9.731 1.00 38.00 253 ILE A C 1
ATOM 2068 O O . ILE A 1 253 ? -3.092 20.235 -9.152 1.00 38.00 253 ILE A O 1
ATOM 2072 N N . GLN A 1 254 ? -1.706 21.453 -10.427 1.00 35.28 254 GLN A N 1
ATOM 2073 C CA . GLN A 1 254 ? -2.720 22.397 -10.927 1.00 35.28 254 GLN A CA 1
ATOM 2074 C C . GLN A 1 254 ? -2.506 22.778 -12.408 1.00 35.28 254 GLN A C 1
ATOM 2076 O O . GLN A 1 254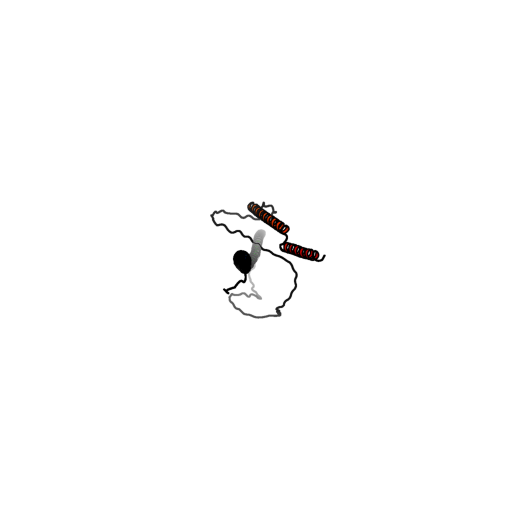 ? -1.524 23.417 -12.764 1.00 35.28 254 GLN A O 1
ATOM 2081 N N . ASN A 1 255 ? -3.499 22.410 -13.224 1.00 32.25 255 ASN A N 1
ATOM 2082 C CA . ASN A 1 255 ? -4.088 23.103 -14.383 1.00 32.25 255 ASN A CA 1
ATOM 2083 C C . ASN A 1 255 ? -3.229 23.777 -15.481 1.00 32.25 255 ASN A C 1
ATOM 2085 O O . ASN A 1 255 ? -2.552 24.783 -15.288 1.00 32.25 255 ASN A O 1
ATOM 2089 N N . ASN A 1 256 ? -3.479 23.324 -16.716 1.00 35.91 256 ASN A N 1
ATOM 2090 C CA . ASN A 1 256 ? -3.045 23.932 -17.977 1.00 35.91 256 ASN A CA 1
ATOM 2091 C C . ASN A 1 256 ? -3.712 25.289 -18.275 1.00 35.91 256 ASN A C 1
ATOM 2093 O O . ASN A 1 256 ? -4.939 25.381 -18.234 1.00 35.91 256 ASN A O 1
ATOM 2097 N N . LYS A 1 257 ? -2.932 26.253 -18.791 1.00 34.34 257 LYS A N 1
ATOM 2098 C CA . LYS A 1 257 ? -3.313 27.141 -19.915 1.00 34.34 257 LYS A CA 1
ATOM 2099 C C . LYS A 1 257 ? -2.067 27.534 -20.721 1.00 34.34 257 LYS A C 1
ATOM 2101 O O . LYS A 1 257 ? -1.132 28.098 -20.164 1.00 34.34 257 LYS A O 1
ATOM 2106 N N . SER A 1 258 ? -2.069 27.280 -22.030 1.00 34.16 258 SER A N 1
ATOM 2107 C CA . SER A 1 258 ? -1.107 27.879 -22.975 1.00 34.16 258 SER A CA 1
ATOM 2108 C C . SER A 1 258 ? -1.433 29.370 -23.202 1.00 34.16 258 SER A C 1
ATOM 2110 O O . SER A 1 258 ? -2.558 29.793 -22.920 1.00 34.16 258 SER A O 1
ATOM 2112 N N . PRO A 1 259 ? -0.496 30.168 -23.750 1.00 43.19 259 PRO A N 1
ATOM 2113 C CA . PRO A 1 259 ? -0.532 30.319 -25.207 1.00 43.19 259 PRO A CA 1
ATOM 2114 C C . PRO A 1 259 ? 0.835 30.369 -25.920 1.00 43.19 259 PRO A C 1
ATOM 2116 O O . PRO A 1 259 ? 1.903 30.511 -25.334 1.00 43.19 259 PRO A O 1
ATOM 2119 N N . LEU A 1 260 ? 0.721 30.249 -27.240 1.00 31.70 260 LEU A N 1
ATOM 2120 C CA . LEU A 1 260 ? 1.735 30.271 -28.290 1.00 31.70 260 LEU A CA 1
ATOM 2121 C C . LEU A 1 260 ? 2.555 31.581 -28.348 1.00 31.70 260 LEU A C 1
ATOM 2123 O O . LEU A 1 260 ? 1.971 32.661 -28.391 1.00 31.70 260 LEU A O 1
ATOM 2127 N N . ALA A 1 261 ? 3.884 31.490 -28.490 1.00 34.31 261 ALA A N 1
ATOM 2128 C CA . ALA A 1 261 ? 4.722 32.570 -29.030 1.00 34.31 261 ALA A CA 1
ATOM 2129 C C . ALA A 1 261 ? 6.015 32.019 -29.664 1.00 34.31 261 ALA A C 1
ATOM 2131 O O . ALA A 1 261 ? 6.731 31.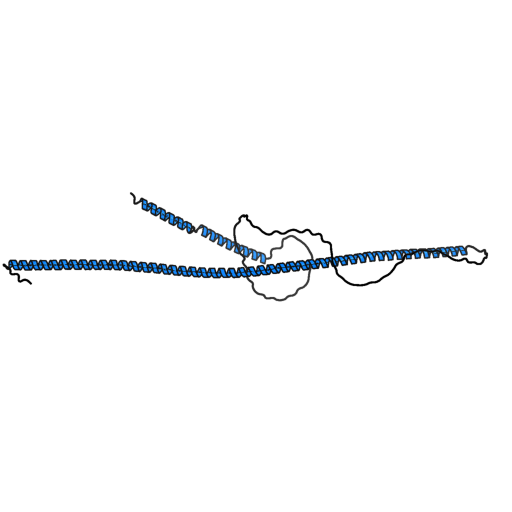225 -29.058 1.00 34.31 261 ALA A O 1
ATOM 2132 N N . GLN A 1 262 ? 6.321 32.450 -30.889 1.00 37.38 262 GLN A N 1
ATOM 2133 C CA . GLN A 1 262 ? 7.530 32.071 -31.629 1.00 37.38 262 GLN A CA 1
ATOM 2134 C C . GLN A 1 262 ? 8.743 32.902 -31.182 1.00 37.38 262 GLN A C 1
ATOM 2136 O O . GLN A 1 262 ? 8.618 34.117 -31.015 1.00 37.38 262 GLN A O 1
ATOM 2141 N N . LYS A 1 263 ? 9.944 32.304 -31.156 1.00 33.44 263 LYS A N 1
ATOM 2142 C CA . LYS A 1 263 ? 11.166 32.980 -31.635 1.00 33.44 263 LYS A CA 1
ATOM 2143 C C . LYS A 1 263 ? 12.279 31.998 -32.005 1.00 33.44 263 LYS A C 1
ATOM 2145 O O . LYS A 1 263 ? 12.173 30.801 -31.766 1.00 33.44 263 LYS A O 1
ATOM 2150 N N . ASN A 1 264 ? 13.273 32.529 -32.708 1.00 30.42 264 ASN A N 1
ATOM 2151 C CA . ASN A 1 264 ? 14.110 31.826 -33.676 1.00 30.42 264 ASN A CA 1
ATOM 2152 C C . ASN A 1 264 ? 15.607 31.907 -33.306 1.00 30.42 264 ASN A C 1
ATOM 2154 O O . ASN A 1 264 ? 16.009 32.859 -32.644 1.00 30.42 264 ASN A O 1
ATOM 2158 N N . VAL A 1 265 ? 16.399 30.979 -33.861 1.00 35.72 265 VAL A N 1
ATOM 2159 C CA . VAL A 1 265 ? 17.878 30.946 -33.963 1.00 35.72 265 VAL A CA 1
ATOM 2160 C C . VAL A 1 265 ? 18.700 30.856 -32.658 1.00 35.72 265 VAL A C 1
ATOM 2162 O O . VAL A 1 265 ? 18.596 31.701 -31.777 1.00 35.72 265 VAL A O 1
ATOM 2165 N N . GLN A 1 266 ? 19.622 29.877 -32.605 1.00 34.41 266 GLN A N 1
ATOM 2166 C CA . GLN A 1 266 ? 21.094 30.081 -32.571 1.00 34.41 266 GLN A CA 1
ATOM 2167 C C . GLN A 1 266 ? 21.840 28.990 -31.768 1.00 34.41 266 GLN A C 1
ATOM 2169 O O . GLN A 1 266 ? 21.759 28.932 -30.546 1.00 34.41 266 GLN A O 1
ATOM 2174 N N . GLN A 1 267 ? 22.652 28.170 -32.452 1.00 41.38 267 GLN A N 1
ATOM 2175 C CA . GLN A 1 267 ? 23.747 27.428 -31.803 1.00 41.38 267 GLN A CA 1
ATOM 2176 C C . GLN A 1 267 ? 24.887 28.393 -31.447 1.00 41.38 267 GLN A C 1
ATOM 2178 O O . GLN A 1 267 ? 25.193 29.287 -32.246 1.00 41.38 267 GLN A O 1
ATOM 2183 N N . PRO A 1 268 ? 25.599 28.150 -30.335 1.00 42.44 268 PRO A N 1
ATOM 2184 C CA . PRO A 1 268 ? 27.055 28.034 -30.465 1.00 42.44 268 PRO A CA 1
ATOM 2185 C C . PRO A 1 268 ? 27.688 26.901 -29.633 1.00 42.44 268 PRO A C 1
ATOM 2187 O O . PRO A 1 268 ? 27.078 26.305 -28.749 1.00 42.44 268 PRO A O 1
ATOM 2190 N N . LYS A 1 269 ? 28.953 26.607 -29.955 1.00 38.75 269 LYS A N 1
ATOM 2191 C CA . LYS A 1 269 ? 29.777 25.534 -29.374 1.00 38.75 269 LYS A CA 1
ATOM 2192 C C . LYS A 1 269 ? 30.401 25.919 -28.020 1.00 38.75 269 LYS A C 1
ATOM 2194 O O . LYS A 1 269 ? 30.739 27.077 -27.809 1.00 38.75 269 LYS A O 1
ATOM 2199 N N . SER A 1 270 ? 30.703 24.882 -27.226 1.00 43.03 270 SER A N 1
ATOM 2200 C CA . SER A 1 270 ? 31.824 24.753 -26.265 1.00 43.03 270 SER A CA 1
ATOM 2201 C C . SER A 1 270 ? 31.994 25.760 -25.111 1.00 43.03 270 SER A C 1
ATOM 2203 O O . SER A 1 270 ? 32.180 26.948 -25.337 1.00 43.03 270 SER A O 1
ATOM 2205 N N . VAL A 1 271 ? 32.142 25.238 -23.882 1.00 33.66 271 VAL A N 1
ATOM 2206 C CA . VAL A 1 271 ? 33.385 25.269 -23.060 1.00 33.66 271 VAL A CA 1
ATOM 2207 C C . VAL A 1 271 ? 33.065 24.854 -21.612 1.00 33.66 271 VAL A C 1
ATOM 2209 O O . VAL A 1 271 ? 32.162 25.397 -20.982 1.00 33.66 271 VAL A O 1
ATOM 2212 N N . LEU A 1 272 ? 33.854 23.929 -21.054 1.00 47.81 272 LEU A N 1
ATOM 2213 C CA . LEU A 1 272 ? 33.865 23.608 -19.621 1.00 47.81 272 LEU A CA 1
ATOM 2214 C C . LEU A 1 272 ? 34.469 24.772 -18.817 1.00 47.81 272 LEU A C 1
ATOM 2216 O O . LEU A 1 272 ? 35.653 25.066 -18.985 1.00 47.81 272 LEU A O 1
ATOM 2220 N N . LYS A 1 273 ? 33.709 25.387 -17.900 1.00 38.31 273 LYS A N 1
ATOM 2221 C CA . LYS A 1 273 ? 34.262 26.241 -16.831 1.00 38.31 273 LYS A CA 1
ATOM 2222 C C . LYS A 1 273 ? 33.534 26.055 -15.498 1.00 38.31 273 LYS A C 1
ATOM 2224 O O . LYS A 1 273 ? 32.316 25.951 -15.451 1.00 38.31 273 LYS A O 1
ATOM 2229 N N . SER A 1 274 ? 34.356 26.038 -14.448 1.00 40.00 274 SER A N 1
ATOM 2230 C CA . SER A 1 274 ? 34.069 25.947 -13.012 1.00 40.00 274 SER A CA 1
ATOM 2231 C C . SER A 1 274 ? 32.677 26.376 -12.536 1.00 40.00 274 SER A C 1
ATOM 2233 O O . SER A 1 274 ? 32.214 27.480 -12.819 1.00 40.00 274 SER A O 1
ATOM 2235 N N . ASN A 1 275 ? 32.119 25.549 -11.650 1.00 51.34 275 ASN A N 1
ATOM 2236 C CA . ASN A 1 275 ? 30.993 25.856 -10.772 1.00 51.34 275 ASN A CA 1
ATOM 2237 C C . ASN A 1 275 ? 31.119 27.253 -10.138 1.00 51.34 275 ASN A C 1
ATOM 2239 O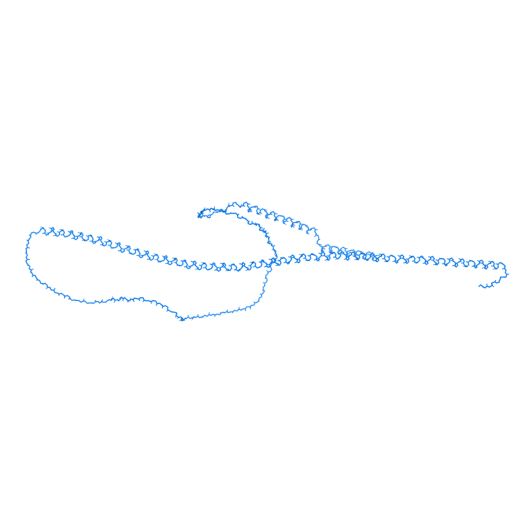 O . ASN A 1 275 ? 32.085 27.502 -9.420 1.00 51.34 275 ASN A O 1
ATOM 2243 N N . ASN A 1 276 ? 30.137 28.125 -10.394 1.00 58.22 276 ASN A N 1
ATOM 2244 C CA . ASN A 1 276 ? 29.716 29.245 -9.534 1.00 58.22 276 ASN A CA 1
ATOM 2245 C C . ASN A 1 276 ? 28.417 29.901 -10.063 1.00 58.22 276 ASN A C 1
ATOM 2247 O O . ASN A 1 276 ? 28.243 31.117 -10.014 1.00 58.22 276 ASN A O 1
ATOM 2251 N N . ASN A 1 277 ? 27.474 29.098 -10.575 1.00 59.91 277 ASN A N 1
ATOM 2252 C CA . ASN A 1 277 ? 26.151 29.618 -10.929 1.00 59.91 277 ASN A CA 1
ATOM 2253 C C . ASN A 1 277 ? 25.350 29.898 -9.644 1.00 59.91 277 ASN A C 1
ATOM 2255 O O . ASN A 1 277 ? 25.173 28.980 -8.837 1.00 59.91 277 ASN A O 1
ATOM 2259 N N . PRO A 1 278 ? 24.828 31.122 -9.436 1.00 65.94 278 PRO A N 1
ATOM 2260 C CA . PRO A 1 278 ? 23.985 31.407 -8.285 1.00 65.94 278 PRO A CA 1
ATOM 2261 C C . PRO A 1 278 ? 22.700 30.581 -8.388 1.00 65.94 278 PRO A C 1
ATOM 2263 O O . PRO A 1 278 ? 21.921 30.754 -9.324 1.00 65.94 278 PRO A O 1
ATOM 2266 N N . ILE A 1 279 ? 22.480 29.699 -7.405 1.00 72.38 279 ILE A N 1
ATOM 2267 C CA . ILE A 1 279 ? 21.296 28.828 -7.303 1.00 72.38 279 ILE A CA 1
ATOM 2268 C C . ILE A 1 279 ? 20.030 29.644 -7.594 1.00 72.38 279 ILE A C 1
ATOM 2270 O O . ILE A 1 279 ? 19.832 30.704 -6.996 1.00 72.38 279 ILE A O 1
ATOM 2274 N N . ALA A 1 280 ? 19.179 29.167 -8.507 1.00 80.31 280 ALA A N 1
ATOM 2275 C CA . ALA A 1 280 ? 17.988 29.902 -8.924 1.00 80.31 280 ALA A CA 1
ATOM 2276 C C . ALA A 1 280 ? 17.120 30.285 -7.712 1.00 80.31 280 ALA A C 1
ATOM 2278 O O . ALA A 1 280 ? 16.978 29.509 -6.764 1.00 80.31 280 ALA A O 1
ATOM 2279 N N . ALA A 1 281 ? 16.526 31.484 -7.731 1.00 75.94 281 ALA A N 1
ATOM 2280 C CA . ALA A 1 281 ? 15.779 32.004 -6.581 1.00 75.94 281 ALA A CA 1
ATOM 2281 C C . ALA A 1 281 ? 14.653 31.052 -6.131 1.00 75.94 281 ALA A C 1
ATOM 2283 O O . ALA A 1 281 ? 14.493 30.826 -4.935 1.00 75.94 281 ALA A O 1
ATOM 2284 N N . SER A 1 282 ? 13.965 30.412 -7.085 1.00 79.75 282 SER A N 1
ATOM 2285 C CA . SER A 1 282 ? 12.968 29.363 -6.827 1.00 79.75 282 SER A CA 1
ATOM 2286 C C . SER A 1 282 ? 13.548 28.171 -6.055 1.00 79.75 282 SER A C 1
ATOM 2288 O O . SER A 1 282 ? 12.954 27.715 -5.083 1.00 79.75 282 SER A O 1
ATOM 2290 N N . THR A 1 283 ? 14.729 27.683 -6.442 1.00 84.56 283 THR A N 1
ATOM 2291 C CA . THR A 1 283 ? 15.410 26.563 -5.774 1.00 84.56 283 THR A CA 1
ATOM 2292 C C . THR A 1 283 ? 15.845 26.937 -4.355 1.00 84.56 283 THR A C 1
ATOM 2294 O O . THR A 1 283 ? 15.697 26.124 -3.446 1.00 84.56 283 THR A O 1
ATOM 2297 N N . ARG A 1 284 ? 16.303 28.180 -4.127 1.00 89.00 284 ARG A N 1
ATOM 2298 C CA . ARG A 1 284 ? 16.603 28.678 -2.770 1.00 89.00 284 ARG A CA 1
ATOM 2299 C C . ARG A 1 284 ? 15.356 28.727 -1.884 1.00 89.00 284 ARG A C 1
ATOM 2301 O O . ARG A 1 284 ? 15.412 28.255 -0.755 1.00 89.00 284 ARG A O 1
ATOM 2308 N N . VAL A 1 285 ? 14.237 29.253 -2.387 1.00 87.62 285 VAL A N 1
ATOM 2309 C CA . VAL A 1 285 ? 12.971 29.317 -1.630 1.00 87.62 285 VAL A CA 1
ATOM 2310 C C . VAL A 1 285 ? 12.429 27.913 -1.337 1.00 87.62 285 VAL A C 1
ATOM 2312 O O . VAL A 1 285 ? 12.039 27.636 -0.207 1.00 87.62 285 VAL A O 1
ATOM 2315 N N . SER A 1 286 ? 12.486 26.995 -2.308 1.00 89.88 286 SER A N 1
ATOM 2316 C CA . SER A 1 286 ? 12.100 25.594 -2.101 1.00 89.88 286 SER A CA 1
ATOM 2317 C C . SER A 1 286 ? 12.952 24.913 -1.024 1.00 89.88 286 SER A C 1
ATOM 2319 O O . SER A 1 286 ? 12.404 24.243 -0.153 1.00 89.88 286 SER A O 1
ATOM 2321 N N . ALA A 1 287 ? 14.275 25.103 -1.047 1.00 91.94 287 ALA A N 1
ATOM 2322 C CA . ALA A 1 287 ? 15.172 24.549 -0.035 1.00 91.94 287 ALA A CA 1
ATOM 2323 C C . ALA A 1 287 ? 14.886 25.121 1.366 1.00 91.94 287 ALA A C 1
ATOM 2325 O O . ALA A 1 287 ? 14.848 24.367 2.336 1.00 91.94 287 ALA A O 1
ATOM 2326 N N . LEU A 1 288 ? 14.624 26.429 1.477 1.00 94.12 288 LEU A N 1
ATOM 2327 C CA . LEU A 1 288 ? 14.269 27.070 2.749 1.00 94.12 288 LEU A CA 1
ATOM 2328 C C . LEU A 1 288 ? 12.939 26.553 3.318 1.00 94.12 288 LEU A C 1
ATOM 2330 O O . LEU A 1 288 ? 12.861 26.320 4.522 1.00 94.12 288 LEU A O 1
ATOM 2334 N N . ASN A 1 289 ? 11.928 26.308 2.478 1.00 89.62 289 ASN A N 1
ATOM 2335 C CA . ASN A 1 289 ? 10.667 25.704 2.923 1.00 89.62 289 ASN A CA 1
ATOM 2336 C C . ASN A 1 289 ? 10.870 24.274 3.447 1.00 89.62 289 ASN A C 1
ATOM 2338 O O . ASN A 1 289 ? 10.371 23.943 4.520 1.00 89.62 289 ASN A O 1
ATOM 2342 N N . ILE A 1 290 ? 11.661 23.450 2.747 1.00 94.38 290 ILE A N 1
ATOM 2343 C CA . ILE A 1 290 ? 11.996 22.088 3.197 1.00 94.38 290 ILE A CA 1
ATOM 2344 C C . ILE A 1 290 ? 12.718 22.130 4.553 1.00 94.38 290 ILE A C 1
ATOM 2346 O O . ILE A 1 290 ? 12.365 21.379 5.460 1.00 94.38 290 ILE A O 1
ATOM 2350 N N . VAL A 1 291 ? 13.685 23.038 4.732 1.00 93.81 291 VAL A N 1
ATOM 2351 C CA . VAL A 1 291 ? 14.380 23.226 6.019 1.00 93.81 291 VAL A CA 1
ATOM 2352 C C . VAL A 1 291 ? 13.411 23.675 7.119 1.00 93.81 291 VAL A C 1
ATOM 2354 O O . VAL A 1 291 ? 13.466 23.139 8.224 1.00 93.81 291 VAL A O 1
ATOM 2357 N N . ALA A 1 292 ? 12.487 24.596 6.833 1.00 91.38 292 ALA A N 1
ATOM 2358 C CA . ALA A 1 292 ? 11.488 25.048 7.801 1.00 91.38 292 ALA A CA 1
ATOM 2359 C C . ALA A 1 292 ? 10.534 23.921 8.244 1.00 91.38 292 ALA A C 1
ATOM 2361 O O . ALA A 1 292 ? 10.197 23.829 9.425 1.00 91.38 292 ALA A O 1
ATOM 2362 N N . ASP A 1 293 ? 10.124 23.037 7.333 1.00 93.25 293 ASP A N 1
ATOM 2363 C CA . ASP A 1 293 ? 9.269 21.897 7.675 1.00 93.25 293 ASP A CA 1
ATOM 2364 C C . ASP A 1 293 ? 10.034 20.775 8.395 1.00 93.25 293 ASP A C 1
ATOM 2366 O O . ASP A 1 293 ? 9.474 20.127 9.283 1.00 93.25 293 ASP A O 1
ATOM 2370 N N . LEU A 1 294 ? 11.323 20.581 8.094 1.00 95.56 294 LEU A N 1
ATOM 2371 C CA . LEU A 1 294 ? 12.198 19.692 8.866 1.00 95.56 294 LEU A CA 1
ATOM 2372 C C . LEU A 1 294 ? 12.390 20.191 10.305 1.00 95.56 294 LEU A C 1
ATOM 2374 O O . LEU A 1 294 ? 12.304 19.383 11.228 1.00 95.56 294 LEU A O 1
ATOM 2378 N N . LEU A 1 295 ? 12.566 21.501 10.514 1.00 94.88 295 LEU A N 1
ATOM 2379 C CA . LEU A 1 295 ? 12.647 22.095 11.854 1.00 94.88 295 LEU A CA 1
ATOM 2380 C C . LEU A 1 295 ? 11.343 21.892 12.645 1.00 94.88 295 LEU A C 1
ATOM 2382 O O . LEU A 1 295 ? 11.388 21.359 13.748 1.00 94.88 295 LEU A O 1
ATOM 2386 N N . LYS A 1 296 ? 10.167 22.153 12.053 1.00 93.44 296 LYS A N 1
ATOM 2387 C CA . LYS A 1 296 ? 8.873 21.850 12.708 1.00 93.44 296 LYS A CA 1
ATOM 2388 C C . LYS A 1 296 ? 8.698 20.364 13.039 1.00 93.44 296 LYS A C 1
ATOM 2390 O O . LYS A 1 296 ? 8.043 20.021 14.027 1.00 93.44 296 LYS A O 1
ATOM 2395 N N . LYS A 1 297 ? 9.209 19.455 12.199 1.00 94.94 297 LYS A N 1
ATOM 2396 C CA . LYS A 1 297 ? 9.196 18.009 12.486 1.00 94.94 297 LYS A CA 1
ATOM 2397 C C . LYS A 1 297 ? 10.136 17.671 13.647 1.00 94.94 297 LYS A C 1
ATOM 2399 O O . LYS A 1 297 ? 9.749 16.864 14.489 1.00 94.94 297 LYS A O 1
ATOM 2404 N N . LEU A 1 298 ? 11.305 18.309 13.724 1.00 95.38 298 LEU A N 1
ATOM 2405 C CA . LEU A 1 298 ? 12.247 18.170 14.835 1.00 95.38 298 LEU A CA 1
ATOM 2406 C C . LEU A 1 298 ? 11.628 18.663 16.152 1.00 95.38 298 LEU A C 1
ATOM 2408 O O . LEU A 1 298 ? 11.572 17.887 17.099 1.00 95.38 298 LEU A O 1
ATOM 2412 N N . ASP A 1 299 ? 11.045 19.865 16.180 1.00 90.75 299 ASP A N 1
ATOM 2413 C CA . ASP A 1 299 ? 10.365 20.425 17.361 1.00 90.75 299 ASP A CA 1
ATOM 2414 C C . ASP A 1 299 ? 9.246 19.498 17.874 1.00 90.75 299 ASP A C 1
ATOM 2416 O O . ASP A 1 299 ? 9.124 19.233 19.072 1.00 90.75 299 ASP A O 1
ATOM 2420 N N . ASN A 1 300 ? 8.441 18.937 16.963 1.00 90.75 300 ASN A N 1
ATOM 2421 C CA . ASN A 1 300 ? 7.393 17.971 17.307 1.00 90.75 300 ASN A CA 1
ATOM 2422 C C . ASN A 1 300 ? 7.953 16.636 17.828 1.00 90.75 300 ASN A C 1
ATOM 2424 O O . ASN A 1 300 ? 7.335 16.004 18.690 1.00 90.75 300 ASN A O 1
ATOM 2428 N N . LEU A 1 301 ? 9.100 16.183 17.316 1.00 93.44 301 LEU A N 1
ATOM 2429 C CA . LEU A 1 301 ? 9.789 14.991 17.814 1.00 93.44 301 LEU A CA 1
ATOM 2430 C C . LEU A 1 301 ? 10.419 15.242 19.186 1.00 93.44 301 LEU A C 1
ATOM 2432 O O . LEU A 1 301 ? 10.297 14.383 20.056 1.00 93.44 301 LEU A O 1
ATOM 2436 N N . GLU A 1 302 ? 11.005 16.414 19.428 1.00 92.06 302 GLU A N 1
ATOM 2437 C CA . GLU A 1 302 ? 11.514 16.809 20.743 1.00 92.06 302 GLU A CA 1
ATOM 2438 C C . GLU A 1 302 ? 10.387 16.954 21.769 1.00 92.06 302 GLU A C 1
ATOM 2440 O O . GLU A 1 302 ? 10.511 16.456 22.889 1.00 92.06 302 GLU A O 1
ATOM 2445 N N . ALA A 1 303 ? 9.246 17.537 21.386 1.00 89.69 303 ALA A N 1
ATOM 2446 C CA . ALA A 1 303 ? 8.053 17.592 22.226 1.00 89.69 303 ALA A CA 1
ATOM 2447 C C . ALA A 1 303 ? 7.541 16.184 22.580 1.00 89.69 303 ALA A C 1
ATOM 2449 O O . ALA A 1 303 ? 7.294 15.896 23.754 1.00 89.69 303 ALA A O 1
ATOM 2450 N N . LYS A 1 304 ? 7.458 15.269 21.600 1.00 89.50 304 LYS A N 1
ATOM 2451 C CA . LYS A 1 304 ? 7.113 13.856 21.842 1.00 89.50 304 LYS A CA 1
ATOM 2452 C C . LYS A 1 304 ? 8.141 13.155 22.732 1.00 89.50 304 LYS A C 1
ATOM 2454 O O . LYS A 1 304 ? 7.744 12.476 23.672 1.00 89.50 304 LYS A O 1
ATOM 2459 N N . LEU A 1 305 ? 9.439 13.350 22.504 1.00 88.06 305 LEU A N 1
ATOM 2460 C CA . LEU A 1 305 ? 10.511 12.771 23.319 1.00 88.06 305 LEU A CA 1
ATOM 2461 C C . LEU A 1 305 ? 10.460 13.286 24.764 1.00 88.06 305 LEU A C 1
ATOM 2463 O O . LEU A 1 305 ? 10.659 12.521 25.705 1.00 88.06 305 LEU A O 1
ATOM 2467 N N . LYS A 1 306 ? 10.162 14.575 24.956 1.00 86.88 306 LYS A N 1
ATOM 2468 C CA . LYS A 1 306 ? 9.983 15.196 26.272 1.00 86.88 306 LYS A CA 1
ATOM 2469 C C . LYS A 1 306 ? 8.757 14.629 26.990 1.00 86.88 306 LYS A C 1
ATOM 2471 O O . LYS A 1 306 ? 8.868 14.299 28.165 1.00 86.88 306 LYS A O 1
ATOM 2476 N N . LEU A 1 307 ? 7.642 14.434 26.280 1.00 81.06 307 LEU A N 1
ATOM 2477 C CA . LEU A 1 307 ? 6.446 13.756 26.797 1.00 81.06 307 LEU A CA 1
ATOM 2478 C C . LEU A 1 307 ? 6.710 12.284 27.150 1.00 81.06 307 LEU A C 1
ATOM 2480 O O . LEU A 1 307 ? 6.238 11.822 28.180 1.00 81.06 307 LEU A O 1
ATOM 2484 N N . TRP A 1 308 ? 7.501 11.558 26.356 1.00 77.81 308 TRP A N 1
ATOM 2485 C CA . TRP A 1 308 ? 7.912 10.180 26.665 1.00 77.81 308 TRP A CA 1
ATOM 2486 C C . TRP A 1 308 ? 8.852 10.104 27.874 1.00 77.81 308 TRP A C 1
ATOM 2488 O O . TRP A 1 308 ? 8.784 9.155 28.645 1.00 77.81 308 TRP A O 1
ATOM 2498 N N . LYS A 1 309 ? 9.709 11.112 28.081 1.00 75.56 309 LYS A N 1
ATOM 2499 C CA . LYS A 1 309 ? 10.567 11.207 29.273 1.00 75.56 309 LYS A CA 1
ATOM 2500 C C . LYS A 1 309 ? 9.793 11.574 30.546 1.00 75.56 309 LYS A C 1
ATOM 2502 O O . LYS A 1 309 ? 10.254 11.232 31.630 1.00 75.56 309 LYS A O 1
ATOM 2507 N N . THR A 1 310 ? 8.649 12.258 30.445 1.00 72.06 310 THR A N 1
ATOM 2508 C CA . THR A 1 310 ? 7.805 12.605 31.606 1.00 72.06 310 THR A CA 1
ATOM 2509 C C . THR A 1 310 ? 6.668 11.610 31.857 1.00 72.06 310 THR A C 1
ATOM 2511 O O . THR A 1 310 ? 6.266 11.424 33.008 1.00 72.06 310 THR A O 1
ATOM 2514 N N . GLN A 1 311 ? 6.177 10.903 30.835 1.00 61.91 311 GLN A N 1
ATOM 2515 C CA . GLN A 1 311 ? 5.317 9.735 31.015 1.00 61.91 311 GLN A CA 1
ATOM 2516 C C . GLN A 1 311 ? 6.142 8.525 31.470 1.00 61.91 311 GLN A C 1
ATOM 2518 O O . GLN A 1 311 ? 6.584 7.714 30.661 1.00 61.91 311 GLN A O 1
ATOM 2523 N N . LYS A 1 312 ? 6.252 8.340 32.794 1.00 56.44 312 LYS A N 1
ATOM 2524 C CA . LYS A 1 312 ? 6.522 7.017 33.387 1.00 56.44 312 LYS A CA 1
ATOM 2525 C C . LYS A 1 312 ? 5.605 5.982 32.723 1.00 56.44 312 LYS A C 1
ATOM 2527 O O . LYS A 1 312 ? 4.379 6.142 32.781 1.00 56.44 312 LYS A O 1
ATOM 2532 N N . SER A 1 313 ? 6.194 4.953 32.111 1.00 54.62 313 SER A N 1
ATOM 2533 C CA . SER A 1 313 ? 5.474 3.924 31.354 1.00 54.62 313 SER A CA 1
ATOM 2534 C C . SER A 1 313 ? 4.324 3.323 32.175 1.00 54.62 313 SER A C 1
ATOM 2536 O O . SER A 1 313 ? 4.504 3.101 33.377 1.00 54.62 313 SER A O 1
ATOM 2538 N N . PRO A 1 314 ? 3.166 2.985 31.570 1.00 57.50 314 PRO A N 1
ATOM 2539 C CA . PRO A 1 314 ? 2.058 2.347 32.289 1.00 57.50 314 PRO A CA 1
ATOM 2540 C C . PRO A 1 314 ? 2.486 1.083 33.050 1.00 57.50 314 PRO A C 1
ATOM 2542 O O . PRO A 1 314 ? 2.048 0.860 34.174 1.00 57.50 314 PRO A O 1
ATOM 2545 N N . SER A 1 315 ? 3.429 0.323 32.484 1.00 56.94 315 SER A N 1
ATOM 2546 C CA . SER A 1 315 ? 4.076 -0.829 33.117 1.00 56.94 315 SER A CA 1
ATOM 2547 C C . SER A 1 315 ? 4.864 -0.479 34.386 1.00 56.94 315 SER A C 1
ATOM 2549 O O . SER A 1 315 ? 4.757 -1.198 35.372 1.00 56.94 315 SER A O 1
ATOM 2551 N N . GLN A 1 316 ? 5.596 0.641 34.425 1.00 58.84 316 GLN A N 1
ATOM 2552 C CA . GLN A 1 316 ? 6.268 1.099 35.651 1.00 58.84 316 GLN A CA 1
ATOM 2553 C C . GLN A 1 316 ? 5.271 1.552 36.722 1.00 58.84 316 GLN A C 1
ATOM 2555 O O . GLN A 1 316 ? 5.481 1.260 37.895 1.00 58.84 316 GLN A O 1
ATOM 2560 N N . LYS A 1 317 ? 4.165 2.203 36.334 1.00 58.84 317 LYS A N 1
ATOM 2561 C CA . LYS A 1 317 ? 3.102 2.577 37.282 1.00 58.84 317 LYS A CA 1
ATOM 2562 C C . LYS A 1 317 ? 2.404 1.351 37.877 1.00 58.84 317 LYS A C 1
ATOM 2564 O O . LYS A 1 317 ? 2.119 1.350 39.069 1.00 58.84 317 LYS A O 1
ATOM 2569 N N . PHE A 1 318 ? 2.181 0.303 37.081 1.00 58.84 318 PHE A N 1
ATOM 2570 C CA . PHE A 1 318 ? 1.657 -0.978 37.570 1.00 58.84 318 PHE A CA 1
ATOM 2571 C C . PHE A 1 318 ? 2.626 -1.681 38.530 1.00 58.84 318 PHE A C 1
ATOM 2573 O O . PHE A 1 318 ? 2.193 -2.190 39.560 1.00 58.84 318 PHE A O 1
ATOM 2580 N N . ILE A 1 319 ? 3.930 -1.670 38.233 1.00 61.78 319 ILE A N 1
ATOM 2581 C CA . ILE A 1 319 ? 4.955 -2.266 39.105 1.00 61.78 319 ILE A CA 1
ATOM 2582 C C . ILE A 1 319 ? 5.068 -1.496 40.432 1.00 61.78 319 ILE A C 1
ATOM 2584 O O . ILE A 1 319 ? 5.091 -2.124 41.485 1.00 61.78 319 ILE A O 1
ATOM 2588 N N . GLU A 1 320 ? 5.064 -0.158 40.418 1.00 61.59 320 GLU A N 1
ATOM 2589 C CA . GLU A 1 320 ? 5.057 0.642 41.655 1.00 61.59 320 GLU A CA 1
ATOM 2590 C C . GLU A 1 320 ? 3.758 0.463 42.458 1.00 61.59 320 GLU A C 1
ATOM 2592 O O . GLU A 1 320 ? 3.819 0.296 43.673 1.00 61.59 320 GLU A O 1
ATOM 2597 N N . ALA A 1 321 ? 2.590 0.422 41.806 1.00 64.19 321 ALA A N 1
ATOM 2598 C CA . ALA A 1 321 ? 1.319 0.165 42.486 1.00 64.19 321 ALA A CA 1
ATOM 2599 C C . ALA A 1 321 ? 1.271 -1.236 43.126 1.00 64.19 321 ALA A C 1
ATOM 2601 O O . ALA A 1 321 ? 0.838 -1.374 44.269 1.00 64.19 321 ALA A O 1
ATOM 2602 N N . SER A 1 322 ? 1.770 -2.263 42.429 1.00 64.44 322 SER A N 1
ATOM 2603 C CA . SER A 1 322 ? 1.867 -3.630 42.955 1.00 64.44 322 SER A CA 1
ATOM 2604 C C . SER A 1 322 ? 2.889 -3.747 44.094 1.00 64.44 322 SER A C 1
ATOM 2606 O O . SER A 1 322 ? 2.622 -4.427 45.083 1.00 64.44 322 SER A O 1
ATOM 2608 N N . ALA A 1 323 ? 4.016 -3.032 44.021 1.00 64.50 323 ALA A N 1
ATOM 2609 C CA . ALA A 1 323 ? 4.989 -2.972 45.111 1.00 64.50 323 ALA A CA 1
ATOM 2610 C C . ALA A 1 323 ? 4.405 -2.303 46.370 1.00 64.50 323 ALA A C 1
ATOM 2612 O O . ALA A 1 323 ? 4.558 -2.831 47.469 1.00 64.50 323 ALA A O 1
ATOM 2613 N N . ILE A 1 324 ? 3.675 -1.191 46.214 1.00 69.69 324 ILE A N 1
ATOM 2614 C CA . ILE A 1 324 ? 3.004 -0.494 47.325 1.00 69.69 324 ILE A CA 1
ATOM 2615 C C . ILE A 1 324 ? 1.905 -1.367 47.953 1.00 69.69 324 ILE A C 1
ATOM 2617 O O . ILE A 1 324 ? 1.757 -1.367 49.176 1.00 69.69 324 ILE A O 1
ATOM 2621 N N . TYR A 1 325 ? 1.164 -2.132 47.143 1.00 67.56 325 TYR A N 1
ATOM 2622 C CA . TYR A 1 325 ? 0.175 -3.099 47.631 1.00 67.56 325 TYR A CA 1
ATOM 2623 C C . TYR A 1 325 ? 0.837 -4.183 48.501 1.00 67.56 325 TYR A C 1
ATOM 2625 O O . TYR A 1 325 ? 0.470 -4.356 49.663 1.00 67.56 325 TYR A O 1
ATOM 2633 N N . ASN A 1 326 ? 1.885 -4.834 47.986 1.00 61.59 326 ASN A N 1
ATOM 2634 C CA . ASN A 1 326 ? 2.585 -5.913 48.691 1.00 61.59 326 ASN A CA 1
ATOM 2635 C C . ASN A 1 326 ? 3.270 -5.441 49.989 1.00 61.59 326 ASN A C 1
ATOM 2637 O O . ASN A 1 326 ? 3.248 -6.158 50.990 1.00 61.59 326 ASN A O 1
ATOM 2641 N N . SER A 1 327 ? 3.833 -4.225 50.015 1.00 60.19 327 SER A N 1
ATOM 2642 C CA . SER A 1 327 ? 4.397 -3.649 51.245 1.00 60.19 327 SER A CA 1
ATOM 2643 C C . SER A 1 327 ? 3.336 -3.352 52.310 1.00 60.19 327 SER A C 1
ATOM 2645 O O . SER A 1 327 ? 3.620 -3.508 53.495 1.00 60.19 327 SER A O 1
ATOM 2647 N N . ARG A 1 328 ? 2.109 -2.970 51.922 1.00 58.53 328 ARG A N 1
ATOM 2648 C CA . ARG A 1 328 ? 1.007 -2.749 52.875 1.00 58.53 328 ARG A CA 1
ATOM 2649 C C . ARG A 1 328 ? 0.517 -4.041 53.522 1.00 58.53 328 ARG A C 1
ATOM 2651 O O . ARG A 1 328 ? 0.296 -4.049 54.730 1.00 58.53 328 ARG A O 1
ATOM 2658 N N . GLU A 1 329 ? 0.398 -5.120 52.751 1.00 56.75 329 GLU A N 1
ATOM 2659 C CA . GLU A 1 329 ? 0.018 -6.432 53.295 1.00 56.75 329 GLU A CA 1
ATOM 2660 C C . GLU A 1 329 ? 1.065 -6.966 54.284 1.00 56.75 329 GLU A C 1
ATOM 2662 O O . GLU A 1 329 ? 0.705 -7.477 55.344 1.00 56.75 329 GLU A O 1
ATOM 2667 N N . HIS A 1 330 ? 2.360 -6.778 54.002 1.00 55.19 330 HIS A N 1
ATOM 2668 C CA . HIS A 1 330 ? 3.425 -7.192 54.925 1.00 55.19 330 HIS A CA 1
ATOM 2669 C C . HIS A 1 330 ? 3.469 -6.363 56.219 1.00 55.19 330 HIS A C 1
ATOM 2671 O O . HIS A 1 330 ? 3.683 -6.942 57.280 1.00 55.19 330 HIS A O 1
ATOM 2677 N N . SER A 1 331 ? 3.217 -5.048 56.181 1.00 55.06 331 SER A N 1
ATOM 2678 C CA . SER A 1 331 ? 3.104 -4.256 57.420 1.00 55.06 331 SER A CA 1
ATOM 2679 C C . SER A 1 331 ? 1.874 -4.643 58.249 1.00 55.06 331 SER A C 1
ATOM 2681 O O . SER A 1 331 ? 1.997 -4.849 59.452 1.00 55.06 331 SER A O 1
ATOM 2683 N N . CYS A 1 332 ? 0.708 -4.823 57.618 1.00 51.00 332 CYS A N 1
ATOM 2684 C CA . CYS A 1 332 ? -0.523 -5.188 58.329 1.00 51.00 332 CYS A CA 1
ATOM 2685 C C . CYS A 1 332 ? -0.481 -6.619 58.910 1.00 51.00 332 CYS A C 1
ATOM 2687 O O . CYS A 1 332 ? -1.109 -6.898 59.930 1.00 51.00 332 CYS A O 1
ATOM 2689 N N . SER A 1 333 ? 0.310 -7.515 58.309 1.00 51.28 333 SER A N 1
ATOM 2690 C CA . SER A 1 333 ? 0.535 -8.874 58.827 1.00 51.28 333 SER A CA 1
ATOM 2691 C C . SER A 1 333 ? 1.487 -8.932 60.031 1.00 51.28 333 SER A C 1
ATOM 2693 O O . SER A 1 333 ? 1.495 -9.938 60.734 1.00 51.28 333 SER A O 1
ATOM 2695 N N . ILE A 1 334 ? 2.290 -7.888 60.276 1.00 51.84 334 ILE A N 1
ATOM 2696 C CA . ILE A 1 334 ? 3.232 -7.832 61.410 1.00 51.84 334 ILE A CA 1
ATOM 2697 C C . ILE A 1 334 ? 2.592 -7.170 62.644 1.00 51.84 334 ILE A C 1
ATOM 2699 O O . ILE A 1 334 ? 2.851 -7.612 63.756 1.00 51.84 334 ILE A O 1
ATOM 2703 N N . GLU A 1 335 ? 1.684 -6.202 62.473 1.00 50.97 335 GLU A N 1
ATOM 2704 C CA . GLU A 1 335 ? 0.946 -5.565 63.587 1.00 50.97 335 GLU A CA 1
ATOM 2705 C C . GLU A 1 335 ? -0.150 -6.450 64.229 1.00 50.97 335 GLU A C 1
ATOM 2707 O O . GLU A 1 335 ? -0.845 -6.000 65.133 1.00 50.97 335 GLU A O 1
ATOM 2712 N N . ASN A 1 336 ? -0.318 -7.704 63.789 1.00 48.62 336 ASN A N 1
ATOM 2713 C CA . ASN A 1 336 ? -1.292 -8.664 64.339 1.00 48.62 336 ASN A CA 1
ATOM 2714 C C . ASN A 1 336 ? -0.628 -9.888 65.016 1.00 48.62 336 ASN A C 1
ATOM 2716 O O . ASN A 1 336 ? -1.260 -10.940 65.141 1.00 48.62 336 ASN A O 1
ATOM 2720 N N . LEU A 1 337 ? 0.652 -9.785 65.402 1.00 49.75 337 LEU A N 1
ATOM 2721 C CA . LEU A 1 337 ? 1.443 -10.883 65.990 1.00 49.75 337 LEU A CA 1
ATOM 2722 C C . LEU A 1 337 ? 2.264 -10.502 67.245 1.00 49.75 337 LEU A C 1
ATOM 2724 O O . LEU A 1 337 ? 3.067 -11.316 67.704 1.00 49.75 337 LEU A O 1
ATOM 2728 N N . GLU A 1 338 ? 2.014 -9.321 67.823 1.00 39.94 338 GLU A N 1
ATOM 2729 C CA . GLU A 1 338 ? 2.332 -8.955 69.221 1.00 39.94 338 GLU A CA 1
ATOM 2730 C C . GLU A 1 338 ? 1.031 -8.691 70.001 1.00 39.94 338 GLU A C 1
ATOM 2732 O O . GLU A 1 338 ? 1.005 -9.028 71.207 1.00 39.94 338 GLU A O 1
#

Secondary structure (DSSP, 8-state):
------SSHHHHHHHHHHHHHHHHHHHHHHHHHHHHHHHHHHHHHHHHHHHHHHHHHHHHHHHHHHHHHHHHHHHHHHHHHHHHHHHHHHHHHHHHHHHHHHHHHHHHHHHHHHHHHHHHHHHHHHHHHHHHHHHHHHHHHHHHHHHHHHHHHHHHHHHHHHHHHHHHHHHHHHHHHHHT----------------------------------------------------------------------------------------------S-----HHHHHHHHHHHHHHHHHHHHHHHHHHHHHHS--HHHHHHHHHHHHHHHHHHHHHTT--

Foldseek 3Di:
DDPDDDPDPVRVVVVVVVVVVVVVVVVVVVVVVVVVVVVVVVVVVVVVVVVVVVVVVVVVVVVVVVVVVVVVVVVVVVVVVVVVVVVVVVVVVVVVVVVVVVVVVVVVVVVVVVVVVVVVVVVVVVVVVVVVVVVVVVVVVVVVVVVVVVVVVVVVVVVVVVVVVVVVVVVVVVVVVVVVDDDDDDDDDDDDDDDDDDDDDDDDDDDDDDDDDDDDDDDDDDDDDDDDDDDDDDDDDDDDDDDDDDDDDDDDDDDDDDDDDDDDDDDDDDDDDDDDDDDDPVRVVVVVVVVVVVVVVVVVVVVVVVVVVVPPDPVNVVVVVVVVVVVVVVVVVVVVPD

Radius of gyration: 69.2 Å; chains: 1; bounding box: 153×64×216 Å

Sequence (338 aa):
MENKTFNSIEEECHYWKELARLFRKEKLDCQKEFEDFTEESRQLEQELEATLIQNEKQIRDVNSMVESLREETALLRQRISTHEREAAGYEIKLNQLTQERDSLKVYIRELEQKNDDLERTNRVVSESVSGFETLLNQAYEKNAMLEMEIDDKEQLQVNLQRLMDEARDLKQELKIRNISIPSKENDSNITNLQTTPVKKKSIILDESINTLNDSKNNNNQSTDTSIGDLSSRNSNNEPTTKINLTDITDPSIQNNKSPLAQKNVQQPKSVLKSNNNPIAASTRVSALNIVADLLKKLDNLEAKLKLWKTQKSPSQKFIEASAIYNSREHSCSIENLE

pLDDT: mean 74.34, std 26.53, range [29.09, 98.81]

Organism: Polypedilum vanderplanki (NCBI:txid319348)